Protein AF-A0A919LZU8-F1 (afdb_monomer_lite)

Sequence (260 aa):
MVEAYNFISSWQLFPERGTYESGERPKSGIYRIELGNESKVLKVNRNWVSVEDHSFNTQYAAVADNKDHPLPDSAGDSIRIEMIDSITFEVSFSKEGQLVSSVLHEITPKGYLQITQKYFNGEQVLTNVETYHKQMSVLPYSSSVSGAVIKPTEEGMIRHTALKAMEEQTNMQLVQIRQQIELLALQAKQIQKRKELSMIVYNAKISFAPVIGQTYYLYENDDETHLVSMVSPAEWGKKLPFKSFVGAVQLLADHTWKEL

Foldseek 3Di:
DDLCPLVAFKWKWDLVPKDWQDDARFPIKIWHWHADPPNFKIKIKIWTAHPVRDIDIDIFIDGQPQDWDATPDDPARTWYWHDPDNFKIKIFHHHPNHTAKMWIWGQDPVRKTKIWIWGDDDPDITIMIIIIHGDPDDDQDDPDPPDDDDDDDPVNVVVVVVSVVVVVVVVVVVVVVVVVVVVVVVVVVQVVVQVVVQVLAVQADEPDDADAFQKWWWAAAPVRGIHIGSADPVRVPPDDNGPDTDAIWGQHPVRIIDGD

Structure (mmCIF, N/CA/C/O backbone):
data_AF-A0A919LZU8-F1
#
_entry.id   AF-A0A919LZU8-F1
#
loop_
_atom_site.group_PDB
_atom_site.id
_atom_site.type_symbol
_atom_site.label_atom_id
_atom_site.label_alt_id
_atom_site.label_comp_id
_atom_site.label_asym_id
_atom_site.label_entity_id
_atom_site.label_seq_id
_atom_site.pdbx_PDB_ins_code
_atom_site.Cartn_x
_atom_site.Cartn_y
_atom_site.Cartn_z
_atom_site.occupancy
_atom_site.B_iso_or_equiv
_atom_site.auth_seq_id
_atom_site.auth_comp_id
_atom_site.auth_asym_id
_atom_site.auth_atom_id
_atom_site.pdbx_PDB_model_num
ATOM 1 N N . MET A 1 1 ? -19.000 -4.810 -2.453 1.00 42.28 1 MET A N 1
ATOM 2 C CA . MET A 1 1 ? -18.556 -5.945 -1.610 1.00 42.28 1 MET A CA 1
ATOM 3 C C . MET A 1 1 ? -17.668 -5.310 -0.548 1.00 42.28 1 MET A C 1
ATOM 5 O O . MET A 1 1 ? -16.877 -4.475 -0.938 1.00 42.28 1 MET A O 1
ATOM 9 N N . VAL A 1 2 ? -17.916 -5.499 0.751 1.00 46.25 2 VAL A N 1
ATOM 10 C CA . VAL A 1 2 ? -17.397 -4.592 1.801 1.00 46.25 2 VAL A CA 1
ATOM 11 C C . VAL A 1 2 ? -15.872 -4.712 1.927 1.00 46.25 2 VAL A C 1
ATOM 13 O O . VAL A 1 2 ? -15.369 -5.712 2.426 1.00 46.25 2 VAL A O 1
ATOM 16 N N . GLU A 1 3 ? -15.154 -3.687 1.462 1.00 57.25 3 GLU A N 1
ATOM 17 C CA . GLU A 1 3 ? -13.682 -3.600 1.405 1.00 57.25 3 GLU A CA 1
ATOM 18 C C . GLU A 1 3 ? -13.032 -3.254 2.759 1.00 57.25 3 GLU A C 1
ATOM 20 O O . GLU A 1 3 ? -11.813 -3.176 2.870 1.00 57.25 3 GLU A O 1
ATOM 25 N N . ALA A 1 4 ? -13.823 -3.110 3.828 1.00 62.72 4 ALA A N 1
ATOM 26 C CA . ALA A 1 4 ? -13.348 -2.687 5.148 1.00 62.72 4 ALA A CA 1
ATOM 27 C C . ALA A 1 4 ? -12.505 -3.740 5.902 1.00 62.72 4 ALA A C 1
ATOM 29 O O . ALA A 1 4 ? -12.057 -3.479 7.018 1.00 62.72 4 ALA A O 1
ATOM 30 N N . TYR A 1 5 ? -12.270 -4.928 5.326 1.00 68.88 5 TYR A N 1
ATOM 31 C CA . TYR A 1 5 ? -11.592 -6.045 6.000 1.00 68.88 5 TYR A CA 1
ATOM 32 C C . TYR A 1 5 ? -10.192 -5.680 6.516 1.00 68.88 5 TYR A C 1
ATOM 34 O O . TYR A 1 5 ? -9.786 -6.130 7.587 1.00 68.88 5 TYR A O 1
ATOM 42 N N . ASN A 1 6 ? -9.479 -4.808 5.800 1.00 78.81 6 ASN A N 1
ATOM 43 C CA . ASN A 1 6 ? -8.130 -4.379 6.174 1.00 78.81 6 ASN A CA 1
ATOM 44 C C . ASN A 1 6 ? -8.098 -3.586 7.493 1.00 78.81 6 ASN A C 1
ATOM 46 O O . ASN A 1 6 ? -7.091 -3.605 8.206 1.00 78.81 6 ASN A O 1
ATOM 50 N N . PHE A 1 7 ? -9.211 -2.942 7.848 1.00 83.56 7 PHE A N 1
ATOM 51 C CA . PHE A 1 7 ? -9.329 -2.089 9.026 1.00 83.56 7 PHE A CA 1
ATOM 52 C C . PHE A 1 7 ? -9.764 -2.836 10.287 1.00 83.56 7 PHE A C 1
ATOM 54 O O . PHE A 1 7 ? -9.544 -2.331 11.389 1.00 83.56 7 PHE A O 1
ATOM 61 N N . ILE A 1 8 ? -10.352 -4.030 10.147 1.00 84.75 8 ILE A N 1
ATOM 62 C CA . ILE A 1 8 ? -10.921 -4.795 11.263 1.00 84.75 8 ILE A CA 1
ATOM 63 C C . ILE A 1 8 ? -9.801 -5.246 12.203 1.00 84.75 8 ILE A C 1
ATOM 65 O O . ILE A 1 8 ? -9.034 -6.163 11.898 1.00 84.75 8 ILE A O 1
ATOM 69 N N . SER A 1 9 ? -9.684 -4.565 13.341 1.00 84.25 9 SER A N 1
ATOM 70 C CA . SER A 1 9 ? -8.699 -4.840 14.385 1.00 84.25 9 SER A CA 1
ATOM 71 C C . SER A 1 9 ? -8.912 -3.933 15.594 1.00 84.25 9 SER A C 1
ATOM 73 O O . SER A 1 9 ? -9.611 -2.921 15.528 1.00 84.25 9 SER A O 1
ATOM 75 N N . SER A 1 10 ? -8.214 -4.249 16.684 1.00 87.38 10 SER A N 1
ATOM 76 C CA . SER A 1 10 ? -7.772 -3.242 17.649 1.00 87.38 10 SER A CA 1
ATOM 77 C C . SER A 1 10 ? -6.505 -2.552 17.133 1.00 87.38 10 SER A C 1
ATOM 79 O O . SER A 1 10 ? -5.640 -3.195 16.539 1.00 87.38 10 SER A O 1
ATOM 81 N N . TRP A 1 11 ? -6.388 -1.257 17.380 1.00 90.44 11 TRP A N 1
ATOM 82 C CA . TRP A 1 11 ? -5.279 -0.396 16.997 1.00 90.44 11 TRP A CA 1
ATOM 83 C C . TRP A 1 11 ? -4.878 0.442 18.208 1.00 90.44 11 TRP A C 1
ATOM 85 O O . TRP A 1 11 ? -5.731 1.040 18.855 1.00 90.44 11 TRP A O 1
ATOM 95 N N . GLN A 1 12 ? -3.595 0.496 18.537 1.00 90.69 12 GLN A N 1
ATOM 96 C CA . GLN A 1 12 ? -3.078 1.221 19.691 1.00 90.69 12 GLN A CA 1
ATOM 97 C C . GLN A 1 12 ? -2.392 2.516 19.245 1.00 90.69 12 GLN A C 1
ATOM 99 O O . GLN A 1 12 ? -1.602 2.528 18.299 1.00 90.69 12 GLN A O 1
ATOM 104 N N . LEU A 1 13 ? -2.716 3.617 19.922 1.00 90.75 13 LEU A N 1
ATOM 105 C CA . LEU A 1 13 ? -2.225 4.956 19.602 1.00 90.75 13 LEU A CA 1
ATOM 106 C C . LEU A 1 13 ? -0.703 5.044 19.794 1.00 90.75 13 LEU A C 1
ATOM 108 O O . LEU A 1 13 ? -0.163 4.502 20.761 1.00 90.75 13 LEU A O 1
ATOM 112 N N . PHE A 1 14 ? -0.028 5.785 18.915 1.00 89.44 14 PHE A N 1
ATOM 113 C CA . PHE A 1 14 ? 1.297 6.357 19.153 1.00 89.44 14 PHE A CA 1
ATOM 114 C C . PHE A 1 14 ? 1.157 7.846 19.498 1.00 89.44 14 PHE A C 1
ATOM 116 O O . PHE A 1 14 ? 1.146 8.675 18.586 1.00 89.44 14 PHE A O 1
ATOM 123 N N . PRO A 1 15 ? 1.098 8.214 20.792 1.00 84.00 15 PRO A N 1
ATOM 124 C CA . PRO A 1 15 ? 0.947 9.607 21.217 1.00 84.00 15 PRO A CA 1
ATOM 125 C C . PRO A 1 15 ? 1.989 10.546 20.599 1.00 84.00 15 PRO A C 1
ATOM 127 O O . PRO A 1 15 ? 1.682 11.663 20.209 1.00 84.00 15 PRO A O 1
ATOM 130 N N . GLU A 1 16 ? 3.225 10.063 20.463 1.00 82.94 16 GLU A N 1
ATOM 131 C CA . GLU A 1 16 ? 4.385 10.779 19.910 1.00 82.94 16 GLU A CA 1
ATOM 132 C C . GLU A 1 16 ? 4.258 11.127 18.418 1.00 82.94 16 GLU A C 1
ATOM 134 O O . GLU A 1 16 ? 5.015 11.954 17.922 1.00 82.94 16 GLU A O 1
ATOM 139 N N . ARG A 1 17 ? 3.336 10.488 17.685 1.00 84.94 17 ARG A N 1
ATOM 140 C CA . ARG A 1 17 ? 3.205 10.594 16.222 1.00 84.94 17 ARG A CA 1
ATOM 141 C C . ARG A 1 17 ? 1.860 11.188 15.802 1.00 84.94 17 ARG A C 1
ATOM 143 O O . ARG A 1 17 ? 1.224 10.684 14.876 1.00 84.94 17 ARG A O 1
ATOM 150 N N . GLY A 1 18 ? 1.419 12.229 16.501 1.00 84.38 18 GLY A N 1
ATOM 151 C CA . GLY A 1 18 ? 0.199 12.955 16.164 1.00 84.38 18 GLY A CA 1
ATOM 152 C C . GLY A 1 18 ? 0.359 14.468 16.249 1.00 84.38 18 GLY A C 1
ATOM 153 O O . GLY A 1 18 ? 1.249 14.971 16.936 1.00 84.38 18 GLY A O 1
ATOM 154 N N . THR A 1 19 ? -0.519 15.180 15.552 1.00 88.62 19 THR A N 1
ATOM 155 C CA . THR A 1 19 ? -0.640 16.642 15.579 1.00 88.62 19 THR A CA 1
ATOM 156 C C . THR A 1 19 ? -2.044 17.001 16.034 1.00 88.62 19 THR A C 1
ATOM 158 O O . THR A 1 19 ? -3.002 16.401 15.556 1.00 88.62 19 THR A O 1
ATOM 161 N N . TYR A 1 20 ? -2.178 17.957 16.949 1.00 89.44 20 TYR A N 1
ATOM 162 C CA . TYR A 1 20 ? -3.469 18.334 17.525 1.00 89.44 20 TYR A CA 1
ATOM 163 C C . TYR A 1 20 ? -3.612 19.853 17.464 1.00 89.44 20 TYR A C 1
ATOM 165 O O . TYR A 1 20 ? -2.854 20.568 18.116 1.00 89.44 20 TYR A O 1
ATOM 173 N N . GLU A 1 21 ? -4.553 20.337 16.658 1.00 87.94 21 GLU A N 1
ATOM 174 C CA . GLU A 1 21 ? -4.949 21.751 16.614 1.00 87.94 21 GLU A CA 1
ATOM 175 C C . GLU A 1 21 ? -6.083 22.050 17.606 1.00 87.94 21 GLU A C 1
ATOM 177 O O . GLU A 1 21 ? -6.287 23.199 17.993 1.00 87.94 21 GLU A O 1
ATOM 182 N N . SER A 1 22 ? -6.809 21.014 18.043 1.00 81.25 22 SER A N 1
ATOM 183 C CA . SER A 1 22 ? -7.868 21.107 19.048 1.00 81.25 22 SER A CA 1
ATOM 184 C C . SER A 1 22 ? -7.701 20.045 20.133 1.00 81.25 22 SER A C 1
ATOM 186 O O . SER A 1 22 ? -7.618 18.850 19.835 1.00 81.25 22 SER A O 1
ATOM 188 N N . GLY A 1 23 ? -7.703 20.481 21.394 1.00 81.12 23 GLY A N 1
ATOM 189 C CA . GLY A 1 23 ? -7.509 19.617 22.558 1.00 81.12 23 GLY A CA 1
ATOM 190 C C . GLY A 1 23 ? -6.049 19.230 22.801 1.00 81.12 23 GLY A C 1
ATOM 191 O O . GLY A 1 23 ? -5.138 19.632 22.080 1.00 81.12 23 GLY A O 1
ATOM 192 N N . GLU A 1 24 ? -5.826 18.451 23.856 1.00 82.81 24 GLU A N 1
ATOM 193 C CA . GLU A 1 24 ? -4.497 17.949 24.198 1.00 82.81 24 GLU A CA 1
ATOM 194 C C . GLU A 1 24 ? -4.236 16.569 23.595 1.00 82.81 24 GLU A C 1
ATOM 196 O O . GLU A 1 24 ? -5.138 15.743 23.436 1.00 82.81 24 GLU A O 1
ATOM 201 N N . ARG A 1 25 ? -2.956 16.296 23.329 1.00 89.25 25 ARG A N 1
ATOM 202 C CA . ARG A 1 25 ? -2.468 14.978 22.921 1.00 89.25 25 ARG A CA 1
ATOM 203 C C . ARG A 1 25 ? -2.850 13.924 23.976 1.00 89.25 25 ARG A C 1
ATOM 205 O O . ARG A 1 25 ? -2.397 14.034 25.117 1.00 89.25 25 ARG A O 1
ATOM 212 N N . PRO A 1 26 ? -3.579 12.853 23.619 1.00 87.25 26 PRO A N 1
ATOM 213 C CA . PRO A 1 26 ? -3.854 11.756 24.536 1.00 87.25 26 PRO A CA 1
ATOM 214 C C . PRO A 1 26 ? -2.567 11.072 25.004 1.00 87.25 26 PRO A C 1
ATOM 216 O O . PRO A 1 26 ? -1.613 10.901 24.244 1.00 87.25 26 PRO A O 1
ATOM 219 N N . LYS A 1 27 ? -2.559 10.616 26.254 1.00 81.12 27 LYS A N 1
ATOM 220 C CA . LYS A 1 27 ? -1.473 9.815 26.832 1.00 81.12 27 LYS A CA 1
ATOM 221 C C . LYS A 1 27 ? -1.459 8.397 26.266 1.00 81.12 27 LYS A C 1
ATOM 223 O O . LYS A 1 27 ? -0.393 7.816 26.078 1.00 81.12 27 LYS A O 1
ATOM 228 N N . SER A 1 28 ? -2.631 7.833 25.993 1.00 83.50 28 SER A N 1
ATOM 229 C CA . SER A 1 28 ? -2.799 6.525 25.360 1.00 83.50 28 SER A CA 1
ATOM 230 C C . SER A 1 28 ? -4.181 6.415 24.722 1.00 83.50 28 SER A C 1
ATOM 232 O O . SER A 1 28 ? -5.085 7.192 25.028 1.00 83.50 28 SER A O 1
ATOM 234 N N . GLY A 1 29 ? -4.360 5.442 23.832 1.00 86.69 29 GLY A N 1
ATOM 235 C CA . GLY A 1 29 ? -5.665 5.163 23.254 1.00 86.69 29 GLY A CA 1
ATOM 236 C C . GLY A 1 29 ? -5.709 3.855 22.484 1.00 86.69 29 GLY A C 1
ATOM 237 O O . GLY A 1 29 ? -4.686 3.363 22.005 1.00 86.69 29 GLY A O 1
ATOM 238 N N . ILE A 1 30 ? -6.911 3.302 22.381 1.00 87.00 30 ILE A N 1
ATOM 239 C CA . ILE A 1 30 ? -7.245 2.120 21.599 1.00 87.00 30 ILE A CA 1
ATOM 240 C C . ILE A 1 30 ? -8.379 2.501 20.655 1.00 87.00 30 ILE A C 1
ATOM 242 O O . ILE A 1 30 ? -9.417 3.003 21.082 1.00 87.00 30 ILE A O 1
ATOM 246 N N . TYR A 1 31 ? -8.178 2.227 19.376 1.00 90.88 31 TYR A N 1
ATOM 247 C CA . TYR A 1 31 ? -9.161 2.365 18.318 1.00 90.88 31 TYR A CA 1
ATOM 248 C C . TYR A 1 31 ? -9.528 0.972 17.824 1.00 90.88 31 TYR A C 1
ATOM 250 O O . TYR A 1 31 ? -8.657 0.202 17.435 1.00 90.88 31 TYR A O 1
ATOM 258 N N . ARG A 1 32 ? -10.798 0.599 17.867 1.00 88.31 32 ARG A N 1
ATOM 259 C CA . ARG A 1 32 ? -11.275 -0.726 17.476 1.00 88.31 32 ARG A CA 1
ATOM 260 C C . ARG A 1 32 ? -12.317 -0.581 16.381 1.00 88.31 32 ARG A C 1
ATOM 262 O O . ARG A 1 32 ? -13.271 0.174 16.536 1.00 88.31 32 ARG A O 1
ATOM 269 N N . ILE A 1 33 ? -12.114 -1.312 15.293 1.00 88.00 33 ILE A N 1
ATOM 270 C CA . ILE A 1 33 ? -13.008 -1.345 14.135 1.00 88.00 33 ILE A CA 1
ATOM 271 C C . ILE A 1 33 ? -13.462 -2.792 13.952 1.00 88.00 33 ILE A C 1
ATOM 273 O O . ILE A 1 33 ? -12.631 -3.701 13.905 1.00 88.00 33 ILE A O 1
ATOM 277 N N . GLU A 1 34 ? -14.771 -3.005 13.873 1.00 83.75 34 GLU A N 1
ATOM 278 C CA . GLU A 1 34 ? -15.405 -4.322 13.797 1.00 83.75 34 GLU A CA 1
ATOM 279 C C . GLU A 1 34 ? -16.557 -4.315 12.784 1.00 83.75 34 GLU A C 1
ATOM 281 O O . GLU A 1 34 ? -17.180 -3.283 12.530 1.00 83.75 34 GLU A O 1
ATOM 286 N N . LEU A 1 35 ? -16.876 -5.483 12.225 1.00 77.25 35 LEU A N 1
ATOM 287 C CA . LEU A 1 35 ? -18.115 -5.672 11.471 1.00 77.25 35 LEU A CA 1
ATOM 288 C C . LEU A 1 35 ? -19.266 -5.985 12.436 1.00 77.25 35 LEU A C 1
ATOM 290 O O . LEU A 1 35 ? -19.124 -6.775 13.369 1.00 77.25 35 LEU A O 1
ATOM 294 N N . GLY A 1 36 ? -20.417 -5.360 12.208 1.00 66.69 36 GLY A N 1
ATOM 295 C CA . GLY A 1 36 ? -21.664 -5.680 12.890 1.00 66.69 36 GLY A CA 1
ATOM 296 C C . GLY A 1 36 ? -22.269 -7.010 12.428 1.00 66.69 36 GLY A C 1
ATOM 297 O O . GLY A 1 36 ? -21.787 -7.653 11.501 1.00 66.69 36 GLY A O 1
ATOM 298 N N . ASN A 1 37 ? -23.366 -7.413 13.080 1.00 54.78 37 ASN A N 1
ATOM 299 C CA . ASN A 1 37 ? -24.067 -8.672 12.787 1.00 54.78 37 ASN A CA 1
ATOM 300 C C . ASN A 1 37 ? -24.598 -8.726 11.342 1.00 54.78 37 ASN A C 1
ATOM 302 O O . ASN A 1 37 ? -24.688 -9.798 10.751 1.00 54.78 37 ASN A O 1
ATOM 306 N N . GLU A 1 38 ? -24.924 -7.567 10.766 1.00 61.38 38 GLU A N 1
ATOM 307 C CA . GLU A 1 38 ? -25.148 -7.409 9.334 1.00 61.38 38 GLU A CA 1
ATOM 308 C C . GLU A 1 38 ? -23.816 -7.054 8.668 1.00 61.38 38 GLU A C 1
ATOM 310 O O . GLU A 1 38 ? -23.194 -6.056 9.026 1.00 61.38 38 GLU A O 1
ATOM 315 N N . SER A 1 39 ? -23.397 -7.841 7.672 1.00 56.88 39 SER A N 1
ATOM 316 C CA . SER A 1 39 ? -22.086 -7.756 6.991 1.00 56.88 39 SER A CA 1
ATOM 317 C C . SER A 1 39 ? -21.701 -6.391 6.390 1.00 56.88 39 SER A C 1
ATOM 319 O O . SER A 1 39 ? -20.600 -6.250 5.866 1.00 56.88 39 SER A O 1
ATOM 321 N N . LYS A 1 40 ? -22.586 -5.389 6.444 1.00 70.62 40 LYS A N 1
ATOM 322 C CA . LYS A 1 40 ? -22.377 -4.028 5.931 1.00 70.62 40 LYS A CA 1
ATOM 323 C C . LYS A 1 40 ? -22.301 -2.948 7.010 1.00 70.62 40 LYS A C 1
ATOM 325 O O . LYS A 1 40 ? -22.002 -1.806 6.673 1.00 70.62 40 LYS A O 1
ATOM 330 N N . VAL A 1 41 ? -22.581 -3.279 8.269 1.00 80.69 41 VAL A N 1
ATOM 331 C CA . VAL A 1 41 ? -22.495 -2.325 9.380 1.00 80.69 41 VAL A CA 1
ATOM 332 C C . VAL A 1 41 ? -21.059 -2.296 9.884 1.00 80.69 41 VAL A C 1
ATOM 334 O O . VAL A 1 41 ? -20.541 -3.322 10.322 1.00 80.69 41 VAL A O 1
ATOM 337 N N . LEU A 1 42 ? -20.427 -1.129 9.852 1.00 84.81 42 LEU A N 1
ATOM 338 C CA . LEU A 1 42 ? -19.132 -0.900 10.477 1.00 84.81 42 LEU A CA 1
ATOM 339 C C . LEU A 1 42 ? -19.365 -0.348 11.883 1.00 84.81 42 LEU A C 1
ATOM 341 O O . LEU A 1 42 ? -20.104 0.621 12.056 1.00 84.81 42 LEU A O 1
ATOM 345 N N . LYS A 1 43 ? -18.749 -0.974 12.884 1.00 85.06 43 LYS A N 1
ATOM 346 C CA . LYS A 1 43 ? -18.743 -0.515 14.273 1.00 85.06 43 LYS A CA 1
ATOM 347 C C . LYS A 1 43 ? -17.361 0.015 14.603 1.00 85.06 43 LYS A C 1
ATOM 349 O O . LYS A 1 43 ? -16.365 -0.673 14.385 1.00 85.06 43 LYS A O 1
ATOM 354 N N . VAL A 1 44 ? -17.310 1.212 15.163 1.00 88.69 44 VAL A N 1
ATOM 355 C CA . VAL A 1 44 ? -16.065 1.845 15.581 1.00 88.69 44 VAL A CA 1
ATOM 356 C C . VAL A 1 44 ? -16.170 2.239 17.044 1.00 88.69 44 VAL A C 1
ATOM 358 O O . VAL A 1 44 ? -17.146 2.858 17.464 1.00 88.69 44 VAL A O 1
ATOM 361 N N . ASN A 1 45 ? -15.157 1.873 17.820 1.00 86.44 45 ASN A N 1
ATOM 362 C CA . ASN A 1 45 ? -15.026 2.209 19.229 1.00 86.44 45 ASN A CA 1
ATOM 363 C C . ASN A 1 45 ? -13.638 2.813 19.478 1.00 86.44 45 ASN A C 1
ATOM 365 O O . ASN A 1 45 ? -12.622 2.229 19.103 1.00 86.44 45 ASN A O 1
ATOM 369 N N . ARG A 1 46 ? -13.586 3.977 20.118 1.00 87.75 46 ARG A N 1
ATOM 370 C CA . ARG A 1 46 ? -12.354 4.677 20.484 1.00 87.75 46 ARG A CA 1
ATOM 371 C C . ARG A 1 46 ? -12.353 4.908 21.986 1.00 87.75 46 ARG A C 1
ATOM 373 O O . ARG A 1 46 ? -13.200 5.637 22.486 1.00 87.75 46 ARG A O 1
ATOM 380 N N . ASN A 1 47 ? -11.352 4.370 22.674 1.00 85.38 47 ASN A N 1
ATOM 381 C CA . ASN A 1 47 ? -11.065 4.666 24.076 1.00 85.38 47 ASN A CA 1
ATOM 382 C C . ASN A 1 47 ? -9.738 5.411 24.170 1.00 85.38 47 ASN A C 1
ATOM 384 O O . ASN A 1 47 ? -8.772 5.002 23.526 1.00 85.38 47 ASN A O 1
ATOM 388 N N . TRP A 1 48 ? -9.650 6.468 24.969 1.00 86.56 48 TRP A N 1
ATOM 389 C CA . TRP A 1 48 ? -8.384 7.170 25.190 1.00 86.56 48 TRP A CA 1
ATOM 390 C C . TRP A 1 48 ? -8.283 7.744 26.597 1.00 86.56 48 TRP A C 1
ATOM 392 O O . TRP A 1 48 ? -9.288 7.957 27.270 1.00 86.56 48 TRP A O 1
ATOM 402 N N . VAL A 1 49 ? -7.046 7.973 27.032 1.00 77.62 49 VAL A N 1
ATOM 403 C CA . VAL A 1 49 ? -6.719 8.572 28.326 1.00 77.62 49 VAL A CA 1
ATOM 404 C C . VAL A 1 49 ? -6.022 9.906 28.075 1.00 77.62 49 VAL A C 1
ATOM 406 O O . VAL A 1 49 ? -5.081 9.964 27.276 1.00 77.62 49 VAL A O 1
ATOM 409 N N . SER A 1 50 ? -6.487 10.982 28.708 1.00 79.25 50 SER A N 1
ATOM 410 C CA . SER A 1 50 ? -5.839 12.298 28.622 1.00 79.25 50 SER A CA 1
ATOM 411 C C . SER A 1 50 ? -4.528 12.344 29.415 1.00 79.25 50 SER A C 1
ATOM 413 O O . SER A 1 50 ? -4.169 11.401 30.121 1.00 79.25 50 SER A O 1
ATOM 415 N N . VAL A 1 51 ? -3.789 13.450 29.306 1.00 79.06 51 VAL A N 1
ATOM 416 C CA . VAL A 1 51 ? -2.573 13.675 30.108 1.00 79.06 51 VAL A CA 1
ATOM 417 C C . VAL A 1 51 ? -2.890 13.732 31.609 1.00 79.06 51 VAL A C 1
ATOM 419 O O . VAL A 1 51 ? -2.079 13.301 32.422 1.00 79.06 51 VAL A O 1
ATOM 422 N N . GLU A 1 52 ? -4.099 14.174 31.959 1.00 78.94 52 GLU A N 1
ATOM 423 C CA . GLU A 1 52 ? -4.634 14.245 33.326 1.00 78.94 52 GLU A CA 1
ATOM 424 C C . GLU A 1 52 ? -5.207 12.910 33.847 1.00 78.94 52 GLU A C 1
ATOM 426 O O . GLU A 1 52 ? -5.890 12.887 34.866 1.00 78.94 52 GLU A O 1
ATOM 431 N N . ASP A 1 53 ? -4.975 11.798 33.142 1.00 75.12 53 ASP A N 1
ATOM 432 C CA . ASP A 1 53 ? -5.456 10.455 33.500 1.00 75.12 53 ASP A CA 1
ATOM 433 C C . ASP A 1 53 ? -6.995 10.281 33.510 1.00 75.12 53 ASP A C 1
ATOM 435 O O . ASP A 1 53 ? -7.526 9.296 34.032 1.00 75.12 53 ASP A O 1
ATOM 439 N N . HIS A 1 54 ? -7.729 11.170 32.832 1.00 72.81 54 HIS A N 1
ATOM 440 C CA . HIS A 1 54 ? -9.160 10.995 32.568 1.00 72.81 54 HIS A CA 1
ATOM 441 C C . HIS A 1 54 ? -9.389 10.055 31.379 1.00 72.81 54 HIS A C 1
ATOM 443 O O . HIS A 1 54 ? -8.758 10.196 30.331 1.00 72.81 54 HIS A O 1
ATOM 449 N N . SER A 1 55 ? -10.307 9.097 31.533 1.00 73.19 55 SER A N 1
ATOM 450 C CA . SER A 1 55 ? -10.656 8.126 30.488 1.00 73.19 55 SER A CA 1
ATOM 451 C C . SER A 1 55 ? -11.907 8.548 29.724 1.00 73.19 55 SER A C 1
ATOM 453 O O . SER A 1 55 ? -12.927 8.877 30.327 1.00 73.19 55 SER A O 1
ATOM 455 N N . PHE A 1 56 ? -11.842 8.465 28.401 1.00 80.94 56 PHE A N 1
ATOM 456 C CA . PHE A 1 56 ? -12.916 8.818 27.480 1.00 80.94 56 PHE A CA 1
ATOM 457 C C . PHE A 1 56 ? -13.211 7.655 26.533 1.00 80.94 56 PHE A C 1
ATOM 459 O O . PHE A 1 56 ? -12.320 6.871 26.197 1.00 80.94 56 PHE A O 1
ATOM 466 N N . ASN A 1 57 ? -14.463 7.562 26.086 1.00 82.69 57 ASN A N 1
ATOM 467 C CA . ASN A 1 57 ? -14.929 6.563 25.131 1.00 82.69 57 ASN A CA 1
ATOM 468 C C . ASN A 1 57 ? -15.903 7.213 24.140 1.00 82.69 57 ASN A C 1
ATOM 470 O O . ASN A 1 57 ? -16.800 7.956 24.537 1.00 82.69 57 ASN A O 1
ATOM 474 N N . THR A 1 58 ? -15.741 6.894 22.863 1.00 83.50 58 THR A N 1
ATOM 475 C CA . THR A 1 58 ? -16.691 7.200 21.797 1.00 83.50 58 THR A CA 1
ATOM 476 C C . THR A 1 58 ? -16.952 5.942 20.985 1.00 83.50 58 THR A C 1
ATOM 478 O O . THR A 1 58 ? -16.018 5.252 20.578 1.00 83.50 58 THR A O 1
ATOM 481 N N . GLN A 1 59 ? -18.222 5.681 20.685 1.00 84.88 59 GLN A N 1
ATOM 482 C CA . GLN A 1 59 ? -18.626 4.594 19.804 1.00 84.88 59 GLN A CA 1
ATOM 483 C C . GLN A 1 59 ? -19.663 5.071 18.792 1.00 84.88 59 GLN A C 1
ATOM 485 O O . GLN A 1 59 ? -20.525 5.882 19.119 1.00 84.88 59 GLN A O 1
ATOM 490 N N . TYR A 1 60 ? -19.593 4.541 17.578 1.00 86.12 60 TYR A N 1
ATOM 491 C CA . TYR A 1 60 ? -20.600 4.751 16.546 1.00 86.12 60 TYR A CA 1
ATOM 492 C C . TYR A 1 60 ? -20.679 3.531 15.628 1.00 86.12 60 TYR A C 1
ATOM 494 O O . TYR A 1 60 ? -19.735 2.743 15.517 1.00 86.12 60 TYR A O 1
ATOM 502 N N . ALA A 1 61 ? -21.832 3.354 14.987 1.00 85.25 61 ALA A N 1
ATOM 503 C CA . ALA A 1 61 ? -22.067 2.264 14.056 1.00 85.25 61 ALA A CA 1
ATOM 504 C C . ALA A 1 61 ? -22.993 2.718 12.928 1.00 85.25 61 ALA A C 1
ATOM 506 O O . ALA A 1 61 ? -24.032 3.315 13.199 1.00 85.25 61 ALA A O 1
ATOM 507 N N . ALA A 1 62 ? -22.632 2.417 11.684 1.00 86.94 62 ALA A N 1
ATOM 508 C CA . ALA A 1 62 ? -23.454 2.734 10.518 1.00 86.94 62 ALA A CA 1
ATOM 509 C C . ALA A 1 62 ? -23.159 1.787 9.353 1.00 86.94 62 ALA A C 1
ATOM 511 O O . ALA A 1 62 ? -22.146 1.082 9.343 1.00 86.94 62 ALA A O 1
ATOM 512 N N . VAL A 1 63 ? -24.059 1.755 8.372 1.00 87.31 63 VAL A N 1
ATOM 513 C CA . VAL A 1 63 ? -23.854 0.990 7.140 1.00 87.31 63 VAL A CA 1
ATOM 514 C C . VAL A 1 63 ? -22.859 1.738 6.249 1.00 87.31 63 VAL A C 1
ATOM 516 O O . VAL A 1 63 ? -23.012 2.932 6.011 1.00 87.31 63 VAL A O 1
ATOM 519 N N . ALA A 1 64 ? -21.846 1.038 5.738 1.00 86.62 64 ALA A N 1
ATOM 520 C CA . ALA A 1 64 ? -20.878 1.593 4.788 1.00 86.62 64 ALA A CA 1
ATOM 521 C C . ALA A 1 64 ? -21.438 1.578 3.352 1.00 86.62 64 ALA A C 1
ATOM 523 O O . ALA A 1 64 ? -21.004 0.792 2.506 1.00 86.62 64 ALA A O 1
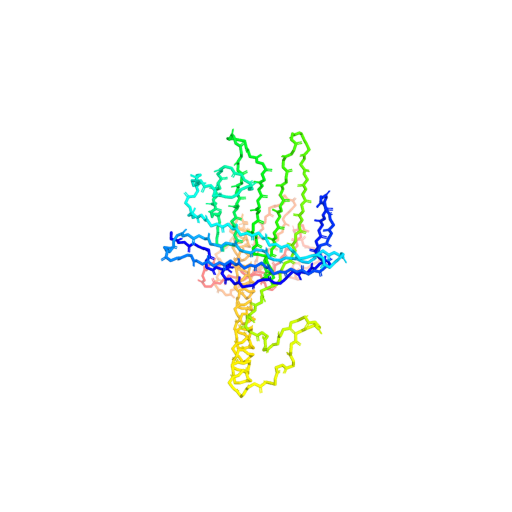ATOM 524 N N . ASP A 1 65 ? -22.467 2.388 3.099 1.00 87.62 65 ASP A N 1
ATOM 525 C CA . ASP A 1 65 ? -23.173 2.480 1.812 1.00 87.62 65 ASP A CA 1
ATOM 526 C C . ASP A 1 65 ? -23.178 3.888 1.196 1.00 87.62 65 ASP A C 1
ATOM 528 O O . ASP A 1 65 ? -23.903 4.120 0.225 1.00 87.62 65 ASP A O 1
ATOM 532 N N . ASN A 1 66 ? -22.363 4.803 1.733 1.00 88.50 66 ASN A N 1
ATOM 533 C CA . ASN A 1 66 ? -22.310 6.210 1.338 1.00 88.50 66 ASN A CA 1
ATOM 534 C C . ASN A 1 66 ? -23.676 6.926 1.418 1.00 88.50 66 ASN A C 1
ATOM 536 O O . ASN A 1 66 ? -23.984 7.811 0.619 1.00 88.50 66 ASN A O 1
ATOM 540 N N . LYS A 1 67 ? -24.526 6.533 2.373 1.00 89.19 67 LYS A N 1
ATOM 541 C CA . LYS A 1 67 ? -25.780 7.227 2.690 1.00 89.19 67 LYS A CA 1
ATOM 542 C C . LYS A 1 67 ? -25.771 7.726 4.125 1.00 89.19 67 LYS A C 1
ATOM 544 O O . LYS A 1 67 ? -25.074 7.182 4.977 1.00 89.19 67 LYS A O 1
ATOM 549 N N . ASP A 1 68 ? -26.554 8.769 4.373 1.00 88.00 68 ASP A N 1
ATOM 550 C CA . ASP A 1 68 ? -26.753 9.300 5.716 1.00 88.00 68 ASP A CA 1
ATOM 551 C C . ASP A 1 68 ? -27.669 8.363 6.516 1.00 88.00 68 ASP A C 1
ATOM 553 O O . ASP A 1 68 ? -28.797 8.072 6.108 1.00 88.00 68 ASP A O 1
ATOM 557 N N . HIS A 1 69 ? -27.187 7.910 7.671 1.00 88.56 69 HIS A N 1
ATOM 558 C CA . HIS A 1 69 ? -27.940 7.122 8.648 1.00 88.56 69 HIS A CA 1
ATOM 559 C C . HIS A 1 69 ? -28.123 7.927 9.936 1.00 88.56 69 HIS A C 1
ATOM 561 O O . HIS A 1 69 ? -27.216 8.672 10.304 1.00 88.56 69 HIS A O 1
ATOM 567 N N . PRO A 1 70 ? -29.257 7.794 10.645 1.00 85.25 70 PRO A N 1
ATOM 568 C CA . PRO A 1 70 ? -29.480 8.511 11.897 1.00 85.25 70 PRO A CA 1
ATOM 569 C C . PRO A 1 70 ? -28.501 8.043 12.980 1.00 85.25 70 PRO A C 1
ATOM 571 O O . PRO A 1 70 ? -28.308 6.838 13.171 1.00 85.25 70 PRO A O 1
ATOM 574 N N . LEU A 1 71 ? -27.903 8.987 13.708 1.00 79.19 71 LEU A N 1
ATOM 575 C CA . LEU A 1 71 ? -27.016 8.687 14.830 1.00 79.19 71 LEU A CA 1
ATOM 576 C C . LEU A 1 71 ? -27.813 8.740 16.154 1.00 79.19 71 LEU A C 1
ATOM 578 O O . LEU A 1 71 ? -28.442 9.758 16.432 1.00 79.19 71 LEU A O 1
ATOM 582 N N . PRO A 1 72 ? -27.811 7.681 16.987 1.00 61.94 72 PRO A N 1
ATOM 583 C CA . PRO A 1 72 ? -28.605 7.660 18.220 1.00 61.94 72 PRO A CA 1
ATOM 584 C C . PRO A 1 72 ? -28.133 8.627 19.319 1.00 61.94 72 PRO A C 1
ATOM 586 O O . PRO A 1 72 ? -28.949 9.006 20.154 1.00 61.94 72 PRO A O 1
ATOM 589 N N . ASP A 1 73 ? -26.851 9.023 19.330 1.00 57.81 73 ASP A N 1
ATOM 590 C CA . ASP A 1 73 ? -26.226 9.752 20.445 1.00 57.81 73 ASP A CA 1
ATOM 591 C C . ASP A 1 73 ? -25.329 10.925 19.992 1.00 57.81 73 ASP A C 1
ATOM 593 O O . ASP A 1 73 ? -24.362 10.727 19.263 1.00 57.81 73 ASP A O 1
ATOM 597 N N . SER A 1 74 ? -25.668 12.125 20.489 1.00 55.53 74 SER A N 1
ATOM 598 C CA . SER A 1 74 ? -24.956 13.417 20.697 1.00 55.53 74 SER A CA 1
ATOM 599 C C . SER A 1 74 ? -23.792 13.931 19.816 1.00 55.53 74 SER A C 1
ATOM 601 O O . SER A 1 74 ? -23.479 15.118 19.930 1.00 55.53 74 SER A O 1
ATOM 603 N N . ALA A 1 75 ? -23.167 13.154 18.929 1.00 56.50 75 ALA A N 1
ATOM 604 C CA . ALA A 1 75 ? -22.082 13.627 18.053 1.00 56.50 75 ALA A CA 1
ATOM 605 C C . ALA A 1 75 ? -22.577 14.266 16.734 1.00 56.50 75 ALA A C 1
ATOM 607 O O . ALA A 1 75 ? -21.803 14.915 16.032 1.00 56.50 75 ALA A O 1
ATOM 608 N N . GLY A 1 76 ? -23.861 14.105 16.409 1.00 64.00 76 GLY A N 1
ATOM 609 C CA . GLY A 1 76 ? -24.526 14.616 15.209 1.00 64.00 76 GLY A CA 1
ATOM 610 C C . GLY A 1 76 ? -25.919 13.999 15.062 1.00 64.00 76 GLY A C 1
ATOM 611 O O . GLY A 1 76 ? -26.283 13.123 15.844 1.00 64.00 76 GLY A O 1
ATOM 612 N N . ASP A 1 77 ? -26.678 14.440 14.061 1.00 79.25 77 ASP A N 1
ATOM 613 C CA . ASP A 1 77 ? -27.993 13.872 13.725 1.00 79.25 77 ASP A CA 1
ATOM 614 C C . ASP A 1 77 ? -27.862 12.719 12.723 1.00 79.25 77 ASP A C 1
ATOM 616 O O . ASP A 1 77 ? -28.656 11.774 12.737 1.00 79.25 77 ASP A O 1
ATOM 620 N N . SER A 1 78 ? -26.840 12.772 11.862 1.00 87.62 78 SER A N 1
ATOM 621 C CA . SER A 1 78 ? -26.559 11.723 10.889 1.00 87.62 78 SER A CA 1
ATOM 622 C C . SER A 1 78 ? -25.073 11.403 10.752 1.00 87.62 78 SER A C 1
ATOM 624 O O . SER A 1 78 ? -24.192 12.232 10.990 1.00 87.62 78 SER A O 1
ATOM 626 N N . ILE A 1 79 ? -24.814 10.164 10.348 1.00 90.69 79 ILE A N 1
ATOM 627 C CA . ILE A 1 79 ? -23.500 9.611 10.042 1.00 90.69 79 ILE A CA 1
ATOM 628 C C . ILE A 1 79 ? -23.513 9.007 8.645 1.00 90.69 79 ILE A C 1
ATOM 630 O O . ILE A 1 79 ? -24.443 8.292 8.272 1.00 90.69 79 ILE A O 1
ATOM 634 N N . ARG A 1 80 ? -22.445 9.251 7.894 1.00 92.00 80 ARG A N 1
ATOM 635 C CA . ARG A 1 80 ? -22.203 8.632 6.594 1.00 92.00 80 ARG A CA 1
ATOM 636 C C . ARG A 1 80 ? -20.828 7.998 6.581 1.00 92.00 80 ARG A C 1
ATOM 638 O O . ARG A 1 80 ? -19.856 8.637 6.973 1.00 92.00 80 ARG A O 1
ATOM 645 N N . ILE A 1 81 ? -20.759 6.751 6.126 1.00 91.44 81 ILE A N 1
ATOM 646 C CA . ILE A 1 81 ? -19.499 6.033 5.932 1.00 91.44 81 ILE A CA 1
ATOM 647 C C . ILE A 1 81 ? -19.321 5.780 4.438 1.00 91.44 81 ILE A C 1
ATOM 649 O O . ILE A 1 81 ? -20.135 5.091 3.812 1.00 91.44 81 ILE A O 1
ATOM 653 N N . GLU A 1 82 ? -18.249 6.331 3.883 1.00 91.19 82 GLU A N 1
ATOM 654 C CA . GLU A 1 82 ? -17.859 6.180 2.487 1.00 91.19 82 GLU A CA 1
ATOM 655 C C . GLU A 1 82 ? -16.562 5.373 2.398 1.00 91.19 82 GLU A C 1
ATOM 657 O O . GLU A 1 82 ? -15.525 5.763 2.932 1.00 91.19 82 GLU A O 1
ATOM 662 N N . MET A 1 83 ? -16.622 4.226 1.720 1.00 89.12 83 MET A N 1
ATOM 663 C CA . MET A 1 83 ? -15.431 3.457 1.362 1.00 89.12 83 MET A CA 1
ATOM 664 C C . MET A 1 83 ? -14.855 4.053 0.077 1.00 89.12 83 MET A C 1
ATOM 666 O O . MET A 1 83 ? -15.477 3.920 -0.977 1.00 89.12 83 MET A O 1
ATOM 670 N N . ILE A 1 84 ? -13.698 4.710 0.172 1.00 88.31 84 ILE A N 1
ATOM 671 C CA . ILE A 1 84 ? -13.016 5.314 -0.982 1.00 88.31 84 ILE A CA 1
ATOM 672 C C . ILE A 1 84 ? -12.262 4.221 -1.747 1.00 88.31 84 ILE A C 1
ATOM 674 O O . ILE A 1 84 ? -12.379 4.120 -2.967 1.00 88.31 84 ILE A O 1
ATOM 678 N N . ASP A 1 85 ? -11.527 3.380 -1.015 1.00 86.62 85 ASP A N 1
ATOM 679 C CA . ASP A 1 85 ? -10.840 2.195 -1.526 1.00 86.62 85 ASP A CA 1
ATOM 680 C C . ASP A 1 85 ? -10.568 1.177 -0.391 1.00 86.62 85 ASP A C 1
ATOM 682 O O . ASP A 1 85 ? -11.029 1.318 0.744 1.00 86.62 85 ASP A O 1
ATOM 686 N N . SER A 1 86 ? -9.791 0.129 -0.683 1.00 83.81 86 SER A N 1
ATOM 687 C CA . SER A 1 86 ? -9.462 -0.931 0.284 1.00 83.81 86 SER A CA 1
ATOM 688 C C . SER A 1 86 ? -8.567 -0.510 1.463 1.00 83.81 86 SER A C 1
ATOM 690 O O . SER A 1 86 ? -8.436 -1.272 2.425 1.00 83.81 86 SER A O 1
ATOM 692 N N . ILE A 1 87 ? -7.919 0.653 1.394 1.00 88.12 87 ILE A N 1
ATOM 693 C CA . ILE A 1 87 ? -7.008 1.193 2.415 1.00 88.12 87 ILE A CA 1
ATOM 694 C C . ILE A 1 87 ? -7.439 2.566 2.934 1.00 88.12 87 ILE A C 1
ATOM 696 O O . ILE A 1 87 ? -6.801 3.065 3.859 1.00 88.12 87 ILE A O 1
ATOM 700 N N . THR A 1 88 ? -8.536 3.128 2.421 1.00 91.94 88 THR A N 1
ATOM 701 C CA . THR A 1 88 ? -9.049 4.444 2.806 1.00 91.94 88 THR A CA 1
ATOM 702 C C . THR A 1 88 ? -10.572 4.438 2.936 1.00 91.94 88 THR A C 1
ATOM 704 O O . THR A 1 88 ? -11.291 4.072 2.003 1.00 91.94 88 THR A O 1
ATOM 707 N N . PHE A 1 89 ? -11.088 4.904 4.072 1.00 93.38 89 PHE A N 1
ATOM 708 C CA . PHE A 1 89 ? -12.509 5.225 4.220 1.00 93.38 89 PHE A CA 1
ATOM 709 C C . PHE A 1 89 ? -12.701 6.511 5.018 1.00 93.38 89 PHE A C 1
ATOM 711 O O . PHE A 1 89 ? -11.840 6.903 5.804 1.00 93.38 89 PHE A O 1
ATOM 718 N N . GLU A 1 90 ? -13.836 7.166 4.813 1.00 94.06 90 GLU A N 1
ATOM 719 C CA . GLU A 1 90 ? -14.190 8.403 5.500 1.00 94.06 90 GLU A CA 1
ATOM 720 C C . GLU A 1 90 ? -15.505 8.244 6.266 1.00 94.06 90 GLU A C 1
ATOM 722 O O . GLU A 1 90 ? -16.465 7.628 5.794 1.00 94.06 90 GLU A O 1
ATOM 727 N N . VAL A 1 91 ? -15.544 8.824 7.464 1.00 92.75 91 VAL A N 1
ATOM 728 C CA . VAL A 1 91 ? -16.737 8.946 8.298 1.00 92.75 91 VAL A CA 1
ATOM 729 C C . VAL A 1 91 ? -17.088 10.420 8.429 1.00 92.75 91 VAL A C 1
ATOM 731 O O . VAL A 1 91 ? -16.323 11.202 8.989 1.00 92.75 91 VAL A O 1
ATOM 734 N N . SER A 1 92 ? -18.258 10.799 7.931 1.00 92.81 92 SER A N 1
ATOM 735 C CA . SER A 1 92 ? -18.795 12.156 8.027 1.00 92.81 92 SER A CA 1
ATOM 736 C C . SER A 1 92 ? -19.907 12.216 9.067 1.00 92.81 92 SER A C 1
ATOM 738 O O . SER A 1 92 ? -20.801 11.368 9.067 1.00 92.81 92 SER A O 1
ATOM 740 N N . PHE A 1 93 ? -19.867 13.236 9.920 1.00 90.94 93 PHE A N 1
ATOM 741 C CA . PHE A 1 93 ? -20.903 13.540 10.903 1.00 90.94 93 PHE A CA 1
ATOM 742 C C . PHE A 1 93 ? -21.567 14.862 10.541 1.00 90.94 93 PHE A C 1
ATOM 744 O O . PHE A 1 93 ? -20.882 15.878 10.373 1.00 90.94 93 PHE A O 1
ATOM 751 N N . SER A 1 94 ? -22.894 14.857 10.470 1.00 89.25 94 SER A N 1
ATOM 752 C CA . SER A 1 94 ? -23.688 16.042 10.155 1.00 89.25 94 SER A CA 1
ATOM 753 C C . SER A 1 94 ? -24.692 16.338 11.262 1.00 89.25 94 SER A C 1
ATOM 755 O O . SER A 1 94 ? -25.253 15.425 11.868 1.00 89.25 94 SER A O 1
ATOM 757 N N . LYS A 1 95 ? -24.939 17.622 11.517 1.00 87.06 95 LYS A N 1
ATOM 758 C CA . LYS A 1 95 ? -25.952 18.124 12.452 1.00 87.06 95 LYS A CA 1
ATOM 759 C C . LYS A 1 95 ? -26.792 19.179 11.743 1.00 87.06 95 LYS A C 1
ATOM 761 O O . LYS A 1 95 ? -26.237 20.048 11.077 1.00 87.06 95 LYS A O 1
ATOM 766 N N . GLU A 1 96 ? -28.112 19.067 11.825 1.00 83.88 96 GLU A N 1
ATOM 767 C CA . GLU A 1 96 ? -29.075 19.931 11.128 1.00 83.88 96 GLU A CA 1
ATOM 768 C C . GLU A 1 96 ? -28.798 20.041 9.611 1.00 83.88 96 GLU A C 1
ATOM 770 O O . GLU A 1 96 ? -29.032 21.068 8.977 1.00 83.88 96 GLU A O 1
ATOM 775 N N . GLY A 1 97 ? -28.264 18.969 9.011 1.00 79.06 97 GLY A N 1
ATOM 776 C CA . GLY A 1 97 ? -27.889 18.918 7.592 1.00 79.06 97 GLY A CA 1
ATOM 777 C C . GLY A 1 97 ? -26.559 19.598 7.234 1.00 79.06 97 GLY A C 1
ATOM 778 O O . GLY A 1 97 ? -26.192 19.603 6.060 1.00 79.06 97 GLY A O 1
ATOM 779 N N . GLN A 1 98 ? -25.817 20.138 8.205 1.00 85.06 98 GLN A N 1
ATOM 780 C CA . GLN A 1 98 ? -24.475 20.695 8.007 1.00 85.06 98 GLN A CA 1
ATOM 781 C C . GLN A 1 98 ? -23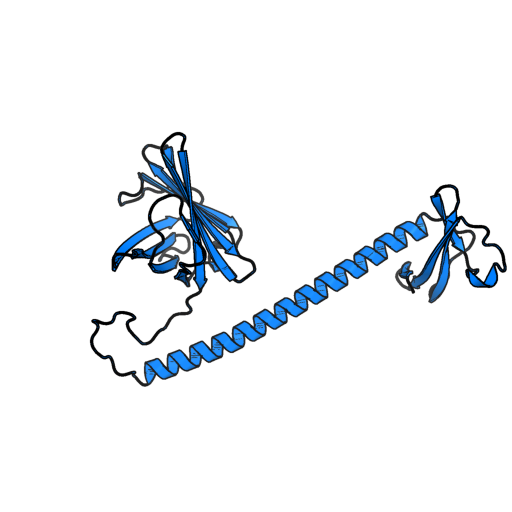.394 19.727 8.493 1.00 85.06 98 GLN A C 1
ATOM 783 O O . GLN A 1 98 ? -23.523 19.127 9.559 1.00 85.06 98 GLN A O 1
ATOM 788 N N . LEU A 1 99 ? -22.308 19.595 7.727 1.00 86.00 99 LEU A N 1
ATOM 789 C CA . LEU A 1 99 ? -21.153 18.778 8.099 1.00 86.00 99 LEU A CA 1
ATOM 790 C C . LEU A 1 99 ? -20.429 19.415 9.294 1.00 86.00 99 LEU A C 1
ATOM 792 O O . LEU A 1 99 ? -19.888 20.512 9.175 1.00 86.00 99 LEU A O 1
ATOM 796 N N . VAL A 1 100 ? -20.401 18.720 10.431 1.00 89.88 100 VAL A N 1
ATOM 797 C CA . VAL A 1 100 ? -19.764 19.204 11.671 1.00 89.88 100 VAL A CA 1
ATOM 798 C C . VAL A 1 100 ? -18.382 18.600 11.889 1.00 89.88 100 VAL A C 1
ATOM 800 O O . VAL A 1 100 ? -17.492 19.247 12.444 1.00 89.88 100 VAL A O 1
ATOM 803 N N . SER A 1 101 ? -18.169 17.369 11.426 1.00 89.56 101 SER A N 1
ATOM 804 C CA . SER A 1 101 ? -16.873 16.708 11.513 1.00 89.56 101 SER A CA 1
ATOM 805 C C . SER A 1 101 ? -16.702 15.671 10.411 1.00 89.56 101 SER A C 1
ATOM 807 O O . SER A 1 101 ? -17.668 15.069 9.944 1.00 89.56 101 SER A O 1
ATOM 809 N N . SER A 1 102 ? -15.452 15.456 10.015 1.00 92.75 102 SER A N 1
ATOM 810 C CA . SER A 1 102 ? -15.050 14.354 9.141 1.00 92.75 102 SER A CA 1
ATOM 811 C C . SER A 1 102 ? -13.861 13.628 9.757 1.00 92.75 102 SER A C 1
ATOM 813 O O . SER A 1 102 ? -12.984 14.249 10.363 1.00 92.75 102 SER A O 1
ATOM 815 N N . VAL A 1 103 ? -13.845 12.308 9.628 1.00 94.31 103 VAL A N 1
ATOM 816 C CA . VAL A 1 103 ? -12.774 11.443 10.108 1.00 94.31 103 VAL A CA 1
ATOM 817 C C . VAL A 1 103 ? -12.330 10.569 8.947 1.00 94.31 103 VAL A C 1
ATOM 819 O O . VAL A 1 103 ? -13.078 9.699 8.510 1.00 94.31 103 VAL A O 1
ATOM 822 N N . LEU A 1 104 ? -11.120 10.810 8.455 1.00 96.00 104 LEU A N 1
ATOM 823 C CA . LEU A 1 104 ? -10.495 10.016 7.405 1.00 96.00 104 LEU A CA 1
ATOM 824 C C . LEU A 1 104 ? -9.616 8.936 8.038 1.00 96.00 104 LEU A C 1
ATOM 826 O O . LEU A 1 104 ? -8.742 9.242 8.855 1.00 96.00 104 LEU A O 1
ATOM 830 N N . HIS A 1 105 ? -9.828 7.691 7.633 1.00 95.56 105 HIS A N 1
ATOM 831 C CA . HIS A 1 105 ? -9.057 6.527 8.048 1.00 95.56 105 HIS A CA 1
ATOM 832 C C . HIS A 1 105 ? -8.236 6.022 6.873 1.00 95.56 105 HIS A C 1
ATOM 834 O O . HIS A 1 105 ? -8.798 5.605 5.865 1.00 95.56 105 HIS A O 1
ATOM 840 N N . GLU A 1 106 ? -6.917 5.999 7.029 1.00 95.38 106 GLU A N 1
ATOM 841 C CA . GLU A 1 106 ? -5.985 5.544 5.997 1.00 95.38 106 GLU A CA 1
ATOM 842 C C . GLU A 1 106 ? -5.027 4.492 6.570 1.00 95.38 106 GLU A C 1
ATOM 844 O O . GLU A 1 106 ? -4.385 4.705 7.603 1.00 95.38 106 GLU A O 1
ATOM 849 N N . ILE A 1 107 ? -4.888 3.352 5.895 1.00 91.19 107 ILE A N 1
ATOM 850 C CA . ILE A 1 107 ? -3.814 2.394 6.166 1.00 91.19 107 ILE A CA 1
ATOM 851 C C . ILE A 1 107 ? -2.607 2.794 5.324 1.00 91.19 107 ILE A C 1
ATOM 853 O O . ILE A 1 107 ? -2.557 2.592 4.113 1.00 91.19 107 ILE A O 1
ATOM 857 N N . THR A 1 108 ? -1.595 3.331 5.996 1.00 89.94 108 THR A N 1
ATOM 858 C CA . THR A 1 108 ? -0.334 3.722 5.361 1.00 89.94 108 THR A CA 1
ATOM 859 C C . THR A 1 108 ? 0.379 2.510 4.737 1.00 89.94 108 THR A C 1
ATOM 861 O O . THR A 1 108 ? 0.240 1.388 5.236 1.00 89.94 108 THR A O 1
ATOM 864 N N . PRO A 1 109 ? 1.279 2.702 3.752 1.00 81.31 109 PRO A N 1
ATOM 865 C CA . PRO A 1 109 ? 2.080 1.611 3.176 1.00 81.31 109 PRO A CA 1
ATOM 866 C C . PRO A 1 109 ? 2.944 0.844 4.191 1.00 81.31 109 PRO A C 1
ATOM 868 O O . PRO A 1 109 ? 3.406 -0.260 3.916 1.00 81.31 109 PRO A O 1
ATOM 871 N N . LYS A 1 110 ? 3.188 1.436 5.370 1.00 82.38 110 LYS A N 1
ATOM 872 C CA . LYS A 1 110 ? 3.917 0.817 6.488 1.00 82.38 110 LYS A CA 1
ATOM 873 C C . LYS A 1 110 ? 3.018 -0.027 7.406 1.00 82.38 110 LYS A C 1
ATOM 875 O O . LYS A 1 110 ? 3.526 -0.594 8.368 1.00 82.38 110 LYS A O 1
ATOM 880 N N . GLY A 1 111 ? 1.711 -0.096 7.145 1.00 84.56 111 GLY A N 1
ATOM 881 C CA . GLY A 1 111 ? 0.739 -0.868 7.927 1.00 84.56 111 GLY A CA 1
ATOM 882 C C . GLY A 1 111 ? 0.201 -0.163 9.178 1.00 84.56 111 GLY A C 1
ATOM 883 O O . GLY A 1 111 ? -0.474 -0.797 9.987 1.00 84.56 111 GLY A O 1
ATOM 884 N N . TYR A 1 112 ? 0.490 1.129 9.363 1.00 91.06 112 TYR A N 1
ATOM 885 C CA . TYR A 1 112 ? -0.127 1.940 10.418 1.00 91.06 112 TYR A CA 1
ATOM 886 C C . TYR A 1 112 ? -1.484 2.468 9.971 1.00 91.06 112 TYR A C 1
ATOM 888 O O . TYR A 1 112 ? -1.631 2.836 8.806 1.00 91.06 112 TYR A O 1
ATOM 896 N N . LEU A 1 113 ? -2.418 2.569 10.913 1.00 93.62 113 LEU A N 1
ATOM 897 C CA . LEU A 1 113 ? -3.671 3.288 10.722 1.00 93.62 113 LEU A CA 1
ATOM 898 C C . LEU A 1 113 ? -3.443 4.756 11.085 1.00 93.62 113 LEU A C 1
ATOM 900 O O . LEU A 1 113 ? -3.140 5.069 12.236 1.00 93.62 113 LEU A O 1
ATOM 904 N N . GLN A 1 114 ? -3.581 5.643 10.111 1.00 96.06 114 GLN A N 1
ATOM 905 C CA . GLN A 1 114 ? -3.587 7.082 10.315 1.00 96.06 114 GLN A CA 1
ATOM 906 C C . GLN A 1 114 ? -5.036 7.567 10.333 1.00 96.06 114 GLN A C 1
ATOM 908 O O . GLN A 1 114 ? -5.827 7.225 9.455 1.00 96.06 114 GLN A O 1
ATOM 913 N N . ILE A 1 115 ? -5.387 8.336 11.358 1.00 95.31 115 ILE A N 1
ATOM 914 C CA . ILE A 1 115 ? -6.714 8.918 11.525 1.00 95.31 115 ILE A CA 1
ATOM 915 C C . ILE A 1 115 ? -6.567 10.431 11.460 1.00 95.31 115 ILE A C 1
ATOM 917 O O . ILE A 1 115 ? -5.854 11.021 12.269 1.00 95.31 115 ILE A O 1
ATOM 921 N N . THR A 1 116 ? -7.239 11.064 10.505 1.00 95.81 116 THR A N 1
ATOM 922 C CA . THR A 1 116 ? -7.295 12.522 10.378 1.00 95.81 116 THR A CA 1
ATOM 923 C C . THR A 1 116 ? -8.702 12.99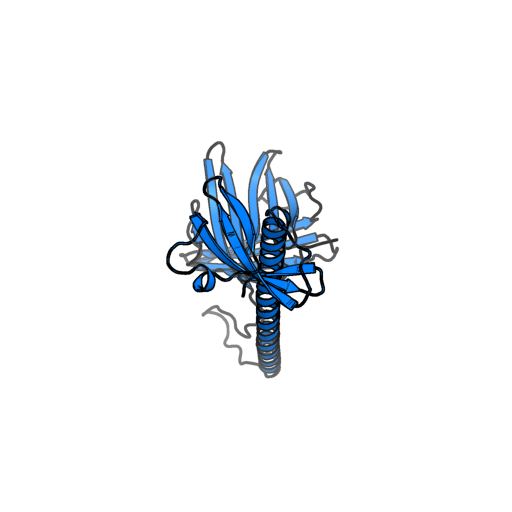9 10.703 1.00 95.81 116 THR A C 1
ATOM 925 O O . THR A 1 116 ? -9.635 12.761 9.945 1.00 95.81 116 THR A O 1
ATOM 928 N N . GLN A 1 117 ? -8.853 13.665 11.843 1.00 93.00 117 GLN A N 1
ATOM 929 C CA . GLN A 1 117 ? -10.107 14.252 12.303 1.00 93.00 117 GLN A CA 1
ATOM 930 C C . GLN A 1 117 ? -10.125 15.737 11.959 1.00 93.00 117 GLN A C 1
ATOM 932 O O . GLN A 1 117 ? -9.217 16.468 12.350 1.00 93.00 117 GLN A O 1
ATOM 937 N N . LYS A 1 118 ? -11.168 16.190 11.271 1.00 93.00 118 LYS A N 1
ATOM 938 C CA . LYS A 1 118 ? -11.432 17.608 11.032 1.00 93.00 118 LYS A CA 1
ATOM 939 C C . LYS A 1 118 ? -12.717 18.013 11.734 1.00 93.00 118 LYS A C 1
ATOM 941 O O . LYS A 1 118 ? -13.726 17.309 11.645 1.00 93.00 118 LYS A O 1
ATOM 946 N N . TYR A 1 119 ? -12.676 19.158 12.396 1.00 89.50 119 TYR A N 1
ATOM 947 C CA . TYR A 1 119 ? -13.817 19.786 13.050 1.00 89.50 119 TYR A CA 1
ATOM 948 C C . TYR A 1 119 ? -14.139 21.089 12.325 1.00 89.50 119 TYR A C 1
ATOM 950 O O . TYR A 1 119 ? -13.244 21.908 12.105 1.00 89.50 119 TYR A O 1
ATOM 958 N N . PHE A 1 120 ? -15.406 21.273 11.962 1.00 86.44 120 PHE A N 1
ATOM 959 C CA . PHE A 1 120 ? -15.886 22.463 11.266 1.00 86.44 120 PHE A CA 1
ATOM 960 C C . PHE A 1 120 ? -16.665 23.333 12.257 1.00 86.44 120 PHE A C 1
ATOM 962 O O . PHE A 1 120 ? -17.743 22.952 12.711 1.00 86.44 120 PHE A O 1
ATOM 969 N N . ASN A 1 121 ? -16.114 24.494 12.616 1.00 79.31 121 ASN A N 1
ATOM 970 C CA . ASN A 1 121 ? -16.778 25.473 13.480 1.00 79.31 121 ASN A CA 1
ATOM 971 C C . ASN A 1 121 ? -16.861 26.821 12.746 1.00 79.31 121 ASN A C 1
ATOM 973 O O . ASN A 1 121 ? -16.049 27.722 12.960 1.00 79.31 121 ASN A O 1
ATOM 977 N N . GLY A 1 122 ? -17.806 26.929 11.807 1.00 78.19 122 GLY A N 1
ATOM 978 C CA . GLY A 1 122 ? -17.912 28.085 10.912 1.00 78.19 122 GLY A CA 1
ATOM 979 C C . GLY A 1 122 ? -16.777 28.122 9.882 1.00 78.19 122 GLY A C 1
ATOM 980 O O . GLY A 1 122 ? -16.609 27.175 9.120 1.00 78.19 122 GLY A O 1
ATOM 981 N N . GLU A 1 123 ? -16.002 29.212 9.848 1.00 73.50 123 GLU A N 1
ATOM 982 C CA . GLU A 1 123 ? -14.873 29.388 8.912 1.00 73.50 123 GLU A CA 1
ATOM 983 C C . GLU A 1 123 ? -13.578 28.691 9.366 1.00 73.50 123 GLU A C 1
ATOM 985 O O . GLU A 1 123 ? -12.673 28.479 8.558 1.00 73.50 123 GLU A O 1
ATOM 990 N N . GLN A 1 124 ? -13.466 28.328 10.648 1.00 78.19 124 GLN A N 1
ATOM 991 C CA . GLN A 1 124 ? -12.275 27.665 11.176 1.00 78.19 124 GLN A CA 1
ATOM 992 C C . GLN A 1 124 ? -12.394 26.144 11.049 1.00 78.19 124 GLN A C 1
ATOM 994 O O . GLN A 1 124 ? -13.360 25.534 11.516 1.00 78.19 124 GLN A O 1
ATOM 999 N N . VAL A 1 125 ? -11.369 25.542 10.445 1.00 88.12 125 VAL A N 1
ATOM 1000 C CA . VAL A 1 125 ? -11.200 24.092 10.338 1.00 88.12 125 VAL A CA 1
ATOM 1001 C C . VAL A 1 125 ? -10.036 23.694 11.231 1.00 88.12 125 VAL A C 1
ATOM 1003 O O . VAL A 1 125 ? -8.907 24.101 10.972 1.00 88.12 125 VAL A O 1
ATOM 1006 N N . LEU A 1 126 ? -10.318 22.915 12.273 1.00 90.12 126 LEU A N 1
ATOM 1007 C CA . LEU A 1 126 ? -9.295 22.368 13.166 1.00 90.12 126 LEU A CA 1
ATOM 1008 C C . LEU A 1 126 ? -9.028 20.916 12.787 1.00 90.12 126 LEU A C 1
ATOM 1010 O O . LEU A 1 126 ? -9.970 20.127 12.666 1.00 90.12 126 LEU A O 1
ATOM 1014 N N . THR A 1 127 ? -7.759 20.565 12.617 1.00 92.88 127 THR A N 1
ATOM 1015 C CA . THR A 1 127 ? -7.317 19.244 12.170 1.00 92.88 127 THR A CA 1
ATOM 1016 C C . THR A 1 127 ? -6.459 18.559 13.228 1.00 92.88 127 THR A C 1
ATOM 1018 O O . THR A 1 127 ? -5.417 19.064 13.641 1.00 92.88 127 THR A O 1
ATOM 1021 N N . ASN A 1 128 ? -6.857 17.349 13.613 1.00 93.12 128 ASN A N 1
ATOM 1022 C CA . ASN A 1 128 ? -6.064 16.453 14.444 1.00 93.12 128 ASN A CA 1
ATOM 1023 C C . ASN A 1 128 ? -5.649 15.228 13.621 1.00 93.12 128 ASN A C 1
ATOM 1025 O O . ASN A 1 128 ? -6.471 14.632 12.927 1.00 93.12 128 ASN A O 1
ATOM 1029 N N . VAL A 1 129 ? -4.384 14.825 13.711 1.00 94.56 129 VAL A N 1
ATOM 1030 C CA . VAL A 1 129 ? -3.851 13.622 13.063 1.00 94.56 129 VAL A CA 1
ATOM 1031 C C . VAL A 1 129 ? -3.306 12.695 14.133 1.00 94.56 129 VAL A C 1
ATOM 1033 O O . VAL A 1 129 ? -2.465 13.088 14.938 1.00 94.56 129 VAL A O 1
ATOM 1036 N N . GLU A 1 130 ? -3.761 11.451 14.124 1.00 94.25 130 GLU A N 1
ATOM 1037 C CA . GLU A 1 130 ? -3.380 10.414 15.074 1.00 94.25 130 GLU A CA 1
ATOM 1038 C C . GLU A 1 130 ? -2.833 9.204 14.313 1.00 94.25 130 GLU A C 1
ATOM 1040 O O . GLU A 1 130 ? -3.428 8.751 13.336 1.00 94.25 130 GLU A O 1
ATOM 1045 N N . THR A 1 131 ? -1.710 8.649 14.767 1.00 93.31 131 THR A N 1
ATOM 1046 C CA . THR A 1 131 ? -1.138 7.428 14.181 1.00 93.31 131 THR A CA 1
ATOM 1047 C C . THR A 1 131 ? -1.302 6.260 15.143 1.00 93.31 131 THR A C 1
ATOM 1049 O O . THR A 1 131 ? -0.922 6.354 16.310 1.00 93.31 131 THR A O 1
ATOM 1052 N N . TYR A 1 132 ? -1.787 5.128 14.645 1.00 92.31 132 TYR A N 1
ATOM 1053 C CA . TYR A 1 132 ? -1.997 3.903 15.403 1.00 92.31 132 TYR A CA 1
ATOM 1054 C C . TYR A 1 132 ? -1.242 2.718 14.788 1.00 92.31 132 TYR A C 1
ATOM 1056 O O . TYR A 1 132 ? -1.083 2.618 13.571 1.00 92.31 132 TYR A O 1
ATOM 1064 N N . HIS A 1 133 ? -0.815 1.770 15.622 1.00 88.94 133 HIS A N 1
ATOM 1065 C CA . HIS A 1 133 ? -0.353 0.453 15.174 1.00 88.94 133 HIS A CA 1
ATOM 1066 C C . HIS A 1 133 ? -1.388 -0.615 15.466 1.00 88.94 133 HIS A C 1
ATOM 1068 O O . HIS A 1 133 ? -2.093 -0.557 16.470 1.00 88.94 133 HIS A O 1
ATOM 1074 N N . LYS A 1 134 ? -1.458 -1.615 14.593 1.00 87.31 134 LYS A N 1
ATOM 1075 C CA . LYS A 1 134 ? -2.359 -2.746 14.763 1.00 87.31 134 LYS A CA 1
ATOM 1076 C C . LYS A 1 134 ? -1.991 -3.507 16.036 1.00 87.31 134 LYS A C 1
ATOM 1078 O O . LYS A 1 134 ? -0.874 -4.000 16.169 1.00 87.31 134 LYS A O 1
ATOM 1083 N N . GLN A 1 135 ? -2.934 -3.593 16.964 1.00 77.69 135 GLN A N 1
ATOM 1084 C CA . GLN A 1 135 ? -2.821 -4.416 18.155 1.00 77.69 135 GLN A CA 1
ATOM 1085 C C . GLN A 1 135 ? -3.417 -5.784 17.833 1.00 77.69 135 GLN A C 1
ATOM 1087 O O . GLN A 1 135 ? -4.635 -5.969 17.790 1.00 77.69 135 GLN A O 1
ATOM 1092 N N . MET A 1 136 ? -2.545 -6.752 17.598 1.00 57.97 136 MET A N 1
ATOM 1093 C CA . MET A 1 136 ? -2.921 -8.157 17.528 1.00 57.97 136 MET A CA 1
ATOM 1094 C C . MET A 1 136 ? -3.228 -8.590 18.975 1.00 57.97 136 MET A C 1
ATOM 1096 O O . MET A 1 136 ? -2.325 -8.762 19.788 1.00 57.97 136 MET A O 1
ATOM 1100 N N . SER A 1 137 ? -4.505 -8.618 19.373 1.00 56.09 137 SER A N 1
ATOM 1101 C CA . SER A 1 137 ? -4.911 -9.008 20.741 1.00 56.09 137 SER A CA 1
ATOM 1102 C C . SER A 1 137 ? -4.395 -10.430 21.027 1.00 56.09 137 SER A C 1
ATOM 1104 O O . SER A 1 137 ? -4.571 -11.301 20.183 1.00 56.09 137 SER A O 1
ATOM 1106 N N . VAL A 1 138 ? -3.714 -10.737 22.138 1.00 44.22 138 VAL A N 1
ATOM 1107 C CA . VAL A 1 138 ? -4.163 -10.577 23.530 1.00 44.22 138 VAL A CA 1
ATOM 1108 C C . VAL A 1 138 ? -2.967 -10.273 24.444 1.00 44.22 138 VAL A C 1
ATOM 1110 O O . VAL A 1 138 ? -2.053 -11.090 24.555 1.00 44.22 138 VAL A O 1
ATOM 1113 N N . LEU A 1 139 ? -2.986 -9.152 25.173 1.00 46.41 139 LEU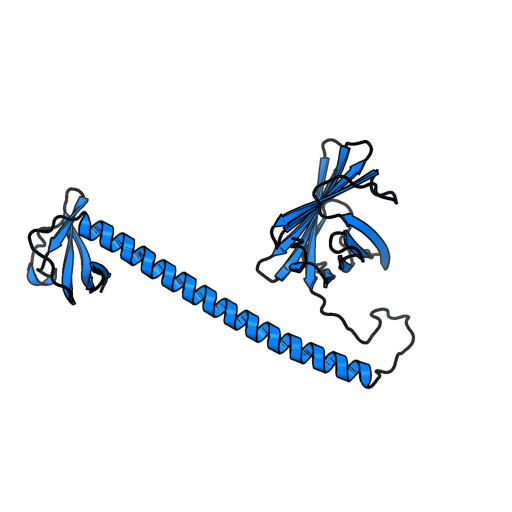 A N 1
ATOM 1114 C CA . LEU A 1 139 ? -2.181 -9.066 26.395 1.00 46.41 139 LEU A CA 1
ATOM 1115 C C . LEU A 1 139 ? -2.913 -9.863 27.488 1.00 46.41 139 LEU A C 1
ATOM 1117 O O . LEU A 1 139 ? -4.082 -9.574 27.744 1.00 46.41 139 LEU A O 1
ATOM 1121 N N . PRO A 1 140 ? -2.270 -10.834 28.160 1.00 40.03 140 PRO A N 1
ATOM 1122 C CA . PRO A 1 140 ? -2.890 -11.596 29.248 1.00 40.03 140 PRO A CA 1
ATOM 1123 C C . PRO A 1 140 ? -3.075 -10.783 30.543 1.00 40.03 140 PRO A C 1
ATOM 1125 O O . PRO A 1 140 ? -3.478 -11.343 31.560 1.00 40.03 140 PRO A O 1
ATOM 1128 N N . TYR A 1 141 ? -2.784 -9.476 30.531 1.00 42.38 141 TYR A N 1
ATOM 1129 C CA . TYR A 1 141 ? -2.779 -8.626 31.718 1.00 42.38 141 TYR A CA 1
ATOM 1130 C C . TYR A 1 141 ? -3.521 -7.308 31.498 1.00 42.38 141 TYR A C 1
ATOM 1132 O O . TYR A 1 141 ? -3.471 -6.714 30.421 1.00 42.38 141 TYR A O 1
ATOM 1140 N N . SER A 1 142 ? -4.153 -6.831 32.573 1.00 33.41 142 SER A N 1
ATOM 1141 C CA . SER A 1 142 ? -4.646 -5.459 32.685 1.00 33.41 142 SER A CA 1
ATOM 1142 C C . SER A 1 142 ? -3.468 -4.483 32.688 1.00 33.41 142 SER A C 1
ATOM 1144 O O . SER A 1 142 ? -2.523 -4.656 33.453 1.00 33.41 142 SER A O 1
ATOM 1146 N N . SER A 1 143 ? -3.526 -3.437 31.865 1.00 42.94 143 SER A N 1
ATOM 1147 C CA . SER A 1 143 ? -2.518 -2.365 31.822 1.00 42.94 143 SER A CA 1
ATOM 1148 C C . SER A 1 143 ? -2.701 -1.313 32.930 1.00 42.94 143 SER A C 1
ATOM 1150 O O . SER A 1 143 ? -2.029 -0.285 32.913 1.00 42.94 143 SER A O 1
ATOM 1152 N N . SER A 1 144 ? -3.619 -1.536 33.880 1.00 43.72 144 SER A N 1
ATOM 1153 C CA . SER A 1 144 ? -3.895 -0.622 34.992 1.00 43.72 144 SER A CA 1
ATOM 1154 C C . SER A 1 144 ? -3.253 -1.096 36.300 1.00 43.72 144 SER A C 1
ATOM 1156 O O . SER A 1 144 ? -3.402 -2.243 36.718 1.00 43.72 144 SER A O 1
ATOM 1158 N N . VAL A 1 145 ? -2.569 -0.178 36.988 1.00 43.91 145 VAL A N 1
ATOM 1159 C CA . VAL A 1 145 ? -1.809 -0.436 38.229 1.00 43.91 145 VAL A CA 1
ATOM 1160 C C . VAL A 1 145 ? -2.721 -0.721 39.446 1.00 43.91 145 VAL A C 1
ATOM 1162 O O . VAL A 1 145 ? -2.236 -1.119 40.497 1.00 43.91 145 VAL A O 1
ATOM 1165 N N . SER A 1 146 ? -4.049 -0.576 39.323 1.00 44.25 146 SER A N 1
ATOM 1166 C CA . SER A 1 146 ? -5.032 -0.846 40.399 1.00 44.25 146 SER A CA 1
ATOM 1167 C C . SER A 1 146 ? -5.863 -2.131 40.226 1.00 44.25 146 SER A C 1
ATOM 1169 O O . SER A 1 146 ? -6.779 -2.372 41.009 1.00 44.25 146 SER A O 1
ATOM 1171 N N . GLY A 1 147 ? -5.584 -2.967 39.220 1.00 43.34 147 GLY A N 1
ATOM 1172 C CA . GLY A 1 147 ? -6.276 -4.251 39.033 1.00 43.34 147 GLY A CA 1
ATOM 1173 C C . GLY A 1 147 ? -5.695 -5.381 39.895 1.00 43.34 147 GLY A C 1
ATOM 1174 O O . GLY A 1 147 ? -4.491 -5.425 40.134 1.00 43.34 147 GLY A O 1
ATOM 1175 N N . ALA A 1 148 ? -6.538 -6.319 40.344 1.00 41.06 148 ALA A N 1
ATOM 1176 C CA . ALA A 1 148 ? -6.108 -7.505 41.094 1.00 41.06 148 ALA A CA 1
ATOM 1177 C C . ALA A 1 148 ? -5.006 -8.296 40.354 1.00 41.06 148 ALA A C 1
ATOM 1179 O O . ALA A 1 148 ? -5.044 -8.427 39.131 1.00 41.06 148 ALA A O 1
ATOM 1180 N N . VAL A 1 149 ? -4.038 -8.856 41.094 1.00 40.69 149 VAL A N 1
ATOM 1181 C CA . VAL A 1 149 ? -2.944 -9.671 40.534 1.00 40.69 149 VAL A CA 1
ATOM 1182 C C . VAL A 1 149 ? -3.515 -10.971 39.955 1.00 40.69 149 VAL A C 1
ATOM 1184 O O . VAL A 1 149 ? -3.769 -11.930 40.684 1.00 40.69 149 VAL A O 1
ATOM 1187 N N . ILE A 1 150 ? -3.725 -11.015 38.639 1.00 46.91 150 ILE A N 1
ATOM 1188 C CA . ILE A 1 150 ? -4.133 -12.229 37.922 1.00 46.91 150 ILE A CA 1
ATOM 1189 C C . ILE A 1 150 ? -2.870 -13.042 37.624 1.00 46.91 150 ILE A C 1
ATOM 1191 O O . ILE A 1 150 ? -1.995 -12.600 36.880 1.00 46.91 150 ILE A O 1
ATOM 1195 N N . LYS A 1 151 ? -2.756 -14.236 38.215 1.00 51.38 151 LYS A N 1
ATOM 1196 C CA . LYS A 1 151 ? -1.685 -15.182 37.872 1.00 51.38 151 LYS A CA 1
ATOM 1197 C C . LYS A 1 151 ? -1.927 -15.713 36.451 1.00 51.38 151 LYS A C 1
ATOM 1199 O O . LYS A 1 151 ? -3.062 -16.095 36.162 1.00 51.38 151 LYS A O 1
ATOM 1204 N N . PRO A 1 152 ? -0.907 -15.760 35.576 1.00 49.78 152 PRO A N 1
ATOM 1205 C CA . PRO A 1 152 ? -1.077 -16.276 34.223 1.00 49.78 152 PRO A CA 1
ATOM 1206 C C . PRO A 1 152 ? -1.583 -17.721 34.250 1.00 49.78 152 PRO A C 1
ATOM 1208 O O . PRO A 1 152 ? -1.019 -18.576 34.933 1.00 49.78 152 PRO A O 1
ATOM 1211 N N . THR A 1 153 ? -2.658 -17.979 33.507 1.00 67.75 153 THR A N 1
ATOM 1212 C CA . THR A 1 153 ? -3.182 -19.327 33.273 1.00 67.75 153 THR A CA 1
ATOM 1213 C C . THR A 1 153 ? -2.392 -19.998 32.147 1.00 67.75 153 THR A C 1
ATOM 1215 O O . THR A 1 153 ? -1.922 -19.326 31.224 1.00 67.75 153 THR A O 1
ATOM 1218 N N . GLU A 1 154 ? -2.250 -21.326 32.186 1.00 64.94 154 GLU A N 1
ATOM 1219 C CA . GLU A 1 154 ? -1.578 -22.088 31.117 1.00 64.94 154 GLU A CA 1
ATOM 1220 C C . GLU A 1 154 ? -2.208 -21.818 29.742 1.00 64.94 154 GLU A C 1
ATOM 1222 O O . GLU A 1 154 ? -1.501 -21.622 28.755 1.00 64.94 154 GLU A O 1
ATOM 1227 N N . GLU A 1 155 ? -3.536 -21.693 29.690 1.00 61.31 155 GLU A N 1
ATOM 1228 C CA . GLU A 1 155 ? -4.276 -21.382 28.466 1.00 61.31 155 GLU A CA 1
ATOM 1229 C C . GLU A 1 155 ? -3.888 -20.017 27.864 1.00 61.31 155 GLU A C 1
ATOM 1231 O O . GLU A 1 155 ? -3.740 -19.890 26.646 1.00 61.31 155 GLU A O 1
ATOM 1236 N N . GLY A 1 156 ? -3.658 -18.999 28.702 1.00 64.44 156 GLY A N 1
ATOM 1237 C CA . GLY A 1 156 ? -3.212 -17.678 28.255 1.00 64.44 156 GLY A CA 1
ATOM 1238 C C . GLY A 1 156 ? -1.806 -17.704 27.651 1.00 64.44 156 GLY A C 1
ATOM 1239 O O . GLY A 1 156 ? -1.563 -17.073 26.620 1.00 64.44 156 GLY A O 1
ATOM 1240 N N . MET A 1 157 ? -0.895 -18.486 28.239 1.00 67.81 157 MET A N 1
ATOM 1241 C CA . MET A 1 157 ? 0.466 -18.655 27.713 1.00 67.81 157 MET A CA 1
ATOM 1242 C C . MET A 1 157 ? 0.488 -19.429 26.390 1.00 67.81 157 MET A C 1
ATOM 1244 O O . MET A 1 157 ? 1.232 -19.055 25.477 1.00 67.81 157 MET A O 1
ATOM 1248 N N . ILE A 1 158 ? -0.351 -20.462 26.254 1.00 64.00 158 ILE A N 1
ATOM 1249 C CA . ILE A 1 158 ? -0.490 -21.232 25.008 1.00 64.00 158 ILE A CA 1
ATOM 1250 C C . ILE A 1 158 ? -0.987 -20.320 23.881 1.00 64.00 158 ILE A C 1
ATOM 1252 O O . ILE A 1 158 ? -0.374 -20.276 22.813 1.00 64.00 158 ILE A O 1
ATOM 1256 N N . ARG A 1 159 ? -2.044 -19.534 24.131 1.00 61.97 159 ARG A N 1
ATOM 1257 C CA . ARG A 1 159 ? -2.585 -18.590 23.140 1.00 61.97 159 ARG A CA 1
ATOM 1258 C C . ARG A 1 159 ? -1.565 -17.527 22.743 1.00 61.97 159 ARG A C 1
ATOM 1260 O O . ARG A 1 159 ? -1.378 -17.292 21.555 1.00 61.97 159 ARG A O 1
ATOM 1267 N N . HIS A 1 160 ? -0.865 -16.933 23.709 1.00 65.19 160 HIS A N 1
ATOM 1268 C CA . HIS A 1 160 ? 0.175 -15.942 23.430 1.00 65.19 160 HIS A CA 1
ATOM 1269 C C . HIS A 1 160 ? 1.310 -16.521 22.569 1.00 65.19 160 HIS A C 1
ATOM 1271 O O . HIS A 1 160 ? 1.748 -15.894 21.609 1.00 65.19 160 HIS A O 1
ATOM 1277 N N . THR A 1 161 ? 1.767 -17.737 22.878 1.00 64.06 161 THR A N 1
ATOM 1278 C CA . THR A 1 161 ? 2.829 -18.404 22.108 1.00 64.06 161 THR A CA 1
ATOM 1279 C C . THR A 1 161 ? 2.380 -18.707 20.679 1.00 64.06 161 THR A C 1
ATOM 1281 O O . THR A 1 161 ? 3.131 -18.449 19.738 1.00 64.06 161 THR A O 1
ATOM 1284 N N . ALA A 1 162 ? 1.146 -19.189 20.504 1.00 65.25 162 ALA A N 1
ATOM 1285 C CA . ALA A 1 162 ? 0.571 -19.445 19.187 1.00 65.25 162 ALA A CA 1
ATOM 1286 C C . ALA A 1 162 ? 0.428 -18.157 18.358 1.00 65.25 162 ALA A C 1
ATOM 1288 O O . ALA A 1 162 ? 0.794 -18.141 17.185 1.00 65.25 162 ALA A O 1
ATOM 1289 N N . LEU A 1 163 ? -0.039 -17.066 18.973 1.00 62.84 163 LEU A N 1
ATOM 1290 C CA . LEU A 1 163 ? -0.165 -15.763 18.317 1.00 62.84 163 LEU A CA 1
ATOM 1291 C C . LEU A 1 163 ? 1.194 -15.199 17.904 1.00 62.84 163 LEU A C 1
ATOM 1293 O O . LEU A 1 163 ? 1.352 -14.793 16.758 1.00 62.84 163 LEU A O 1
ATOM 1297 N N . LYS A 1 164 ? 2.195 -15.256 18.789 1.00 59.91 164 LYS A N 1
ATOM 1298 C CA . LYS A 1 164 ? 3.556 -14.812 18.471 1.00 59.91 164 LYS A CA 1
ATOM 1299 C C . LYS A 1 164 ? 4.158 -15.605 17.306 1.00 59.91 164 LYS A C 1
ATOM 1301 O O . LYS A 1 164 ? 4.773 -15.026 16.417 1.00 59.91 164 LYS A O 1
ATOM 1306 N N . ALA A 1 165 ? 3.973 -16.926 17.290 1.00 69.00 165 ALA A N 1
ATOM 1307 C CA . ALA A 1 165 ? 4.441 -17.764 16.187 1.00 69.00 165 ALA A CA 1
ATOM 1308 C C . ALA A 1 165 ? 3.729 -17.421 14.865 1.00 69.00 165 ALA A C 1
ATOM 1310 O O . ALA A 1 165 ? 4.375 -17.314 13.823 1.00 69.00 165 ALA A O 1
ATOM 1311 N N . MET A 1 166 ? 2.413 -17.197 14.916 1.00 78.75 166 MET A N 1
ATOM 1312 C CA . MET A 1 166 ? 1.619 -16.762 13.766 1.00 78.75 166 MET A CA 1
ATOM 1313 C C . MET A 1 166 ? 2.070 -15.386 13.245 1.00 78.75 166 MET A C 1
ATOM 1315 O O . MET A 1 166 ? 2.144 -15.192 12.032 1.00 78.75 166 MET A O 1
ATOM 1319 N N . GLU A 1 167 ? 2.393 -14.440 14.132 1.00 65.00 167 GLU A N 1
ATOM 1320 C CA . GLU A 1 167 ? 2.918 -13.114 13.775 1.00 65.00 167 GLU A CA 1
ATOM 1321 C C . GLU A 1 167 ? 4.260 -13.203 13.063 1.00 65.00 167 GLU A C 1
ATOM 1323 O O . GLU A 1 167 ? 4.410 -12.647 11.975 1.00 65.00 167 GLU A O 1
ATOM 1328 N N . GLU A 1 168 ? 5.212 -13.931 13.648 1.00 67.44 168 GLU A N 1
ATOM 1329 C CA . GLU A 1 168 ? 6.532 -14.151 13.058 1.00 67.44 168 GLU A CA 1
ATOM 1330 C C . GLU A 1 168 ? 6.381 -14.741 11.647 1.00 67.44 168 GLU A C 1
ATOM 1332 O O . GLU A 1 168 ? 6.950 -14.232 10.680 1.00 67.44 168 GLU A O 1
ATOM 1337 N N . GLN A 1 169 ? 5.525 -15.759 11.505 1.00 73.75 169 GLN A N 1
ATOM 1338 C CA . GLN A 1 169 ? 5.238 -16.396 10.223 1.00 73.75 169 GLN A CA 1
ATOM 1339 C C . GLN A 1 169 ? 4.609 -15.432 9.210 1.00 73.75 169 GLN A C 1
ATOM 1341 O O . GLN A 1 169 ? 5.044 -15.379 8.058 1.00 73.75 169 GLN A O 1
ATOM 1346 N N . THR A 1 170 ? 3.607 -14.659 9.624 1.00 66.75 170 THR A N 1
ATOM 1347 C CA . THR A 1 170 ? 2.922 -13.701 8.746 1.00 66.75 170 THR A CA 1
ATOM 1348 C C . THR A 1 170 ? 3.875 -12.591 8.307 1.00 66.75 170 THR A C 1
ATOM 1350 O O . THR A 1 170 ? 3.911 -12.231 7.132 1.00 66.75 170 THR A O 1
ATOM 1353 N N . ASN A 1 171 ? 4.706 -12.082 9.218 1.00 64.31 171 ASN A N 1
ATOM 1354 C CA . ASN A 1 171 ? 5.696 -11.059 8.909 1.00 64.31 171 ASN A CA 1
ATOM 1355 C C . ASN A 1 171 ? 6.744 -11.575 7.911 1.00 64.31 171 ASN A C 1
ATOM 1357 O O . ASN A 1 171 ? 7.051 -10.892 6.933 1.00 64.31 171 ASN A O 1
ATOM 1361 N N . MET A 1 172 ? 7.230 -12.809 8.089 1.00 73.44 172 MET A N 1
ATOM 1362 C CA . MET A 1 172 ? 8.112 -13.451 7.108 1.00 73.44 172 MET A CA 1
ATOM 1363 C C . MET A 1 172 ? 7.464 -13.524 5.716 1.00 73.44 172 MET A C 1
ATOM 1365 O O . MET A 1 172 ? 8.117 -13.200 4.723 1.00 73.44 172 MET A O 1
ATOM 1369 N N . GLN A 1 173 ? 6.179 -13.886 5.629 1.00 68.94 173 GLN A N 1
ATOM 1370 C CA . GLN A 1 173 ? 5.450 -13.929 4.353 1.00 68.94 173 GLN A CA 1
ATOM 1371 C C . GLN A 1 173 ? 5.302 -12.540 3.716 1.00 68.94 173 GLN A C 1
ATOM 1373 O O . GLN A 1 173 ? 5.527 -12.388 2.515 1.00 68.94 173 GLN A O 1
ATOM 1378 N N . LEU A 1 174 ? 4.990 -11.508 4.504 1.00 67.44 174 LEU A N 1
ATOM 1379 C CA . LEU A 1 174 ? 4.894 -10.132 4.006 1.00 67.44 174 LEU A CA 1
ATOM 1380 C C . LEU A 1 174 ? 6.237 -9.625 3.466 1.00 67.44 174 LEU A C 1
ATOM 1382 O O . LEU A 1 174 ? 6.276 -8.995 2.406 1.00 67.44 174 LEU A O 1
ATOM 1386 N N . VAL A 1 175 ? 7.345 -9.942 4.142 1.00 72.50 175 VAL A N 1
ATOM 1387 C CA . VAL A 1 175 ? 8.696 -9.611 3.662 1.00 72.50 175 VAL A CA 1
ATOM 1388 C C . VAL A 1 175 ? 8.986 -10.289 2.321 1.00 72.50 175 VAL A C 1
ATOM 1390 O O . VAL A 1 175 ? 9.497 -9.631 1.412 1.00 72.50 175 VAL A O 1
ATOM 1393 N N . GLN A 1 176 ? 8.624 -11.565 2.162 1.00 80.00 176 GLN A N 1
ATOM 1394 C CA . GLN A 1 176 ? 8.784 -12.286 0.894 1.00 80.00 176 GLN A CA 1
ATOM 1395 C C . GLN A 1 176 ? 7.966 -11.649 -0.236 1.00 80.00 176 GLN A C 1
ATOM 1397 O O . GLN A 1 176 ? 8.497 -11.424 -1.324 1.00 80.00 176 GLN A O 1
ATOM 1402 N N . ILE A 1 177 ? 6.700 -11.302 0.017 1.00 83.38 177 ILE A N 1
ATOM 1403 C CA . ILE A 1 177 ? 5.840 -10.629 -0.970 1.00 83.38 177 ILE A CA 1
ATOM 1404 C C . ILE A 1 177 ? 6.449 -9.282 -1.381 1.00 83.38 177 ILE A C 1
ATOM 1406 O O . ILE A 1 177 ? 6.524 -8.974 -2.570 1.00 83.38 177 ILE A O 1
ATOM 1410 N N . ARG A 1 178 ? 6.956 -8.499 -0.421 1.00 73.00 178 ARG A N 1
ATOM 1411 C CA . ARG A 1 178 ? 7.627 -7.219 -0.696 1.00 73.00 178 ARG A CA 1
ATOM 1412 C C . ARG A 1 178 ? 8.822 -7.395 -1.635 1.00 73.00 178 ARG A C 1
ATOM 1414 O O . ARG A 1 178 ? 8.947 -6.651 -2.603 1.00 73.00 178 ARG A O 1
ATOM 1421 N N . GLN A 1 179 ? 9.667 -8.394 -1.377 1.00 82.50 179 GLN A N 1
ATOM 1422 C CA . GLN A 1 179 ? 10.816 -8.710 -2.233 1.00 82.50 179 GLN A CA 1
ATOM 1423 C C . GLN A 1 179 ? 10.382 -9.104 -3.652 1.00 82.50 179 GLN A C 1
ATOM 1425 O O . GLN A 1 179 ? 11.009 -8.687 -4.625 1.00 82.50 179 GLN A O 1
ATOM 1430 N N . GLN A 1 180 ? 9.289 -9.861 -3.788 1.00 83.56 180 GLN A N 1
ATOM 1431 C CA . GLN A 1 180 ? 8.734 -10.214 -5.097 1.00 83.56 180 GLN A CA 1
ATOM 1432 C C . GLN A 1 180 ? 8.219 -8.980 -5.848 1.00 83.56 180 GLN A C 1
ATOM 1434 O O . GLN A 1 180 ? 8.502 -8.835 -7.035 1.00 83.56 180 GLN A O 1
ATOM 1439 N N . ILE A 1 181 ? 7.525 -8.058 -5.174 1.00 83.56 181 ILE A N 1
ATOM 1440 C CA . ILE A 1 181 ? 7.052 -6.804 -5.785 1.00 83.56 181 ILE A CA 1
ATOM 1441 C C . ILE A 1 181 ? 8.230 -5.935 -6.240 1.00 83.56 181 ILE A C 1
ATOM 1443 O O . ILE A 1 181 ? 8.209 -5.413 -7.353 1.00 83.56 181 ILE A O 1
ATOM 1447 N N . GLU A 1 182 ? 9.271 -5.798 -5.416 1.00 81.19 182 GLU A N 1
ATOM 1448 C CA . GLU A 1 182 ? 10.481 -5.050 -5.784 1.00 81.19 182 GLU A CA 1
ATOM 1449 C C . GLU A 1 182 ? 11.156 -5.645 -7.026 1.00 81.19 182 GLU A C 1
ATOM 1451 O O . GLU A 1 182 ? 11.532 -4.909 -7.944 1.00 81.19 182 GLU A O 1
ATOM 1456 N N . LEU A 1 183 ? 11.247 -6.976 -7.095 1.00 93.31 183 LEU A N 1
ATOM 1457 C CA . LEU A 1 183 ? 11.762 -7.680 -8.266 1.00 93.31 183 LEU A CA 1
ATOM 1458 C C . LEU A 1 183 ? 10.899 -7.417 -9.509 1.00 93.31 183 LEU A C 1
ATOM 1460 O O . LEU A 1 183 ? 11.442 -7.079 -10.561 1.00 93.31 183 LEU A O 1
ATOM 1464 N N . LEU A 1 184 ? 9.572 -7.525 -9.393 1.00 92.31 184 LEU A N 1
ATOM 1465 C CA . LEU A 1 184 ? 8.640 -7.261 -10.494 1.00 92.31 184 LEU A CA 1
ATOM 1466 C C . LEU A 1 184 ? 8.739 -5.811 -10.987 1.00 92.31 184 LEU A C 1
ATOM 1468 O O . LEU A 1 184 ? 8.768 -5.569 -12.193 1.00 92.31 184 LEU A O 1
ATOM 1472 N N . ALA A 1 185 ? 8.853 -4.842 -10.077 1.00 87.69 185 ALA A N 1
ATOM 1473 C CA . ALA A 1 185 ? 9.038 -3.438 -10.429 1.00 87.69 185 ALA A CA 1
ATOM 1474 C C . ALA A 1 185 ? 10.360 -3.209 -11.182 1.00 87.69 185 ALA A C 1
ATOM 1476 O O . ALA A 1 185 ? 10.404 -2.449 -12.153 1.00 87.69 185 ALA A O 1
ATOM 1477 N N . LEU A 1 186 ? 11.437 -3.885 -10.770 1.00 90.06 186 LEU A N 1
ATOM 1478 C CA . LEU A 1 186 ? 12.728 -3.825 -11.453 1.00 90.06 186 LEU A CA 1
ATOM 1479 C C . LEU A 1 186 ? 12.658 -4.455 -12.853 1.00 90.06 186 LEU A C 1
ATOM 1481 O O . LEU A 1 186 ? 13.150 -3.860 -13.813 1.00 90.06 186 LEU A O 1
ATOM 1485 N N . GLN A 1 187 ? 11.987 -5.600 -12.991 1.00 91.75 187 GLN A N 1
ATOM 1486 C CA . GLN A 1 187 ? 11.737 -6.238 -14.286 1.00 91.75 187 GLN A CA 1
ATOM 1487 C C . GLN A 1 187 ? 10.909 -5.335 -15.211 1.00 91.75 187 GLN A C 1
ATOM 1489 O O . GLN A 1 187 ? 11.279 -5.137 -16.368 1.00 91.75 187 GLN A O 1
ATOM 1494 N N . ALA A 1 188 ? 9.840 -4.715 -14.703 1.00 91.06 188 ALA A N 1
ATOM 1495 C CA . ALA A 1 188 ? 9.017 -3.783 -15.471 1.00 91.06 188 ALA A CA 1
ATOM 1496 C C . ALA A 1 188 ? 9.831 -2.577 -15.974 1.00 91.06 188 ALA A C 1
ATOM 1498 O O . ALA A 1 188 ? 9.736 -2.216 -17.148 1.00 91.06 188 ALA A O 1
ATOM 1499 N N . LYS A 1 189 ? 10.698 -2.001 -15.127 1.00 91.19 189 LYS A N 1
ATOM 1500 C CA . LYS A 1 189 ? 11.615 -0.919 -15.530 1.00 91.19 189 LYS A CA 1
ATOM 1501 C C . LYS A 1 189 ? 12.579 -1.353 -16.634 1.00 91.19 189 LYS A C 1
ATOM 1503 O O . L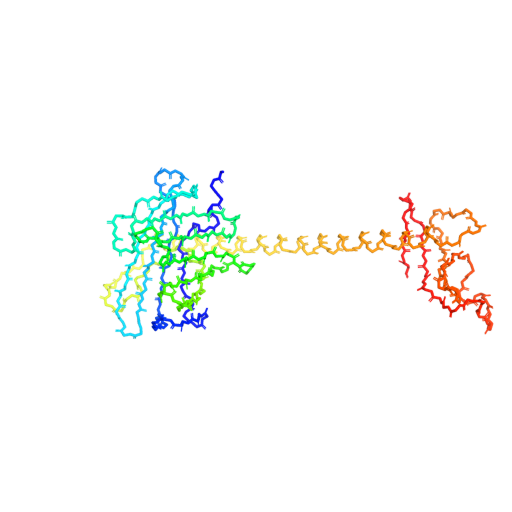YS A 1 189 ? 12.798 -0.598 -17.578 1.00 91.19 189 LYS A O 1
ATOM 1508 N N . GLN A 1 190 ? 13.137 -2.562 -16.549 1.00 90.94 190 GLN A N 1
ATOM 1509 C CA . GLN A 1 190 ? 14.014 -3.100 -17.594 1.00 90.94 190 GLN A CA 1
ATOM 1510 C C . GLN A 1 190 ? 13.270 -3.285 -18.922 1.00 90.94 190 GLN A C 1
ATOM 1512 O O . GLN A 1 190 ? 13.798 -2.915 -19.971 1.00 90.94 190 GLN A O 1
ATOM 1517 N N . ILE A 1 191 ? 12.037 -3.800 -18.884 1.00 92.25 191 ILE A N 1
ATOM 1518 C CA . ILE A 1 191 ? 11.183 -3.948 -20.071 1.00 92.25 191 ILE A CA 1
ATOM 1519 C C . ILE A 1 191 ? 10.890 -2.579 -20.697 1.00 92.25 191 ILE A C 1
ATOM 1521 O O . ILE A 1 191 ? 11.008 -2.428 -21.914 1.00 92.25 191 ILE A O 1
ATOM 1525 N N . GLN A 1 192 ? 10.562 -1.576 -19.878 1.00 91.62 192 GLN A N 1
ATOM 1526 C CA . GLN A 1 192 ? 10.299 -0.216 -20.345 1.00 91.62 192 GLN A CA 1
ATOM 1527 C C . GLN A 1 192 ? 11.543 0.413 -20.993 1.00 91.62 192 GLN A C 1
ATOM 1529 O O . GLN A 1 192 ? 11.454 0.874 -22.130 1.00 91.62 192 GLN A O 1
ATOM 1534 N N . LYS A 1 193 ? 12.718 0.333 -20.347 1.00 92.06 193 LYS A N 1
ATOM 1535 C CA . LYS A 1 193 ? 13.989 0.816 -20.923 1.00 92.06 193 LYS A CA 1
ATOM 1536 C C . LYS A 1 193 ? 14.289 0.133 -22.261 1.00 92.06 193 LYS A C 1
ATOM 1538 O O . LYS A 1 193 ? 14.689 0.779 -23.224 1.00 92.06 193 LYS A O 1
ATOM 1543 N N . ARG A 1 194 ? 14.056 -1.182 -22.340 1.00 93.56 194 ARG A N 1
ATOM 1544 C CA . ARG A 1 194 ? 14.248 -1.967 -23.567 1.00 93.56 194 ARG A CA 1
ATOM 1545 C C . ARG A 1 194 ? 13.314 -1.511 -24.689 1.00 93.56 194 ARG A C 1
ATOM 1547 O O . ARG A 1 194 ? 13.747 -1.400 -25.835 1.00 93.56 194 ARG A O 1
ATOM 1554 N N . LYS A 1 195 ? 12.049 -1.221 -24.371 1.00 92.56 195 LYS A N 1
ATOM 1555 C CA . LYS A 1 195 ? 11.077 -0.668 -25.324 1.00 92.56 195 LYS A CA 1
ATOM 1556 C C . LYS A 1 195 ? 11.518 0.705 -25.831 1.00 92.56 195 LYS A C 1
ATOM 1558 O O . LYS A 1 195 ? 11.502 0.928 -27.037 1.00 92.56 195 LYS A O 1
ATOM 1563 N N . GLU A 1 196 ? 11.923 1.599 -24.934 1.00 92.75 196 GLU A N 1
ATOM 1564 C CA . GLU A 1 196 ? 12.390 2.949 -25.277 1.00 92.75 196 GLU A CA 1
ATOM 1565 C C . GLU A 1 196 ? 13.624 2.909 -26.178 1.00 92.75 196 GLU A C 1
ATOM 1567 O O . GLU A 1 196 ? 13.622 3.518 -27.246 1.00 92.75 196 GLU A O 1
ATOM 1572 N N . LEU A 1 197 ? 14.632 2.111 -25.815 1.00 92.25 197 LEU A N 1
ATOM 1573 C CA . LEU A 1 197 ? 15.816 1.905 -26.647 1.00 92.25 197 LEU A CA 1
ATOM 1574 C C . LEU A 1 197 ? 15.442 1.349 -28.023 1.00 92.25 197 LEU A C 1
ATOM 1576 O O . LEU A 1 197 ? 15.919 1.844 -29.038 1.00 92.25 197 LEU A O 1
ATOM 1580 N N . SER A 1 198 ? 14.556 0.351 -28.068 1.00 92.75 198 SER A N 1
ATOM 1581 C CA . SER A 1 198 ? 14.099 -0.224 -29.336 1.00 92.75 198 SER A CA 1
ATOM 1582 C C . SER A 1 198 ? 13.423 0.828 -30.214 1.00 92.75 198 SER A C 1
ATOM 1584 O O . SER A 1 198 ? 13.703 0.879 -31.404 1.00 92.75 198 SER A O 1
ATOM 1586 N N . MET A 1 199 ? 12.591 1.704 -29.642 1.00 92.19 199 MET A N 1
ATOM 1587 C CA . MET A 1 199 ? 11.970 2.815 -30.374 1.00 92.19 199 MET A CA 1
ATOM 1588 C C . MET A 1 199 ? 13.011 3.790 -30.932 1.00 92.19 199 MET A C 1
ATOM 1590 O O . MET A 1 199 ? 12.900 4.188 -32.088 1.00 92.19 199 MET A O 1
ATOM 1594 N N . ILE A 1 200 ? 14.035 4.147 -30.149 1.00 91.19 200 ILE A N 1
ATOM 1595 C CA . ILE A 1 200 ? 15.133 5.011 -30.614 1.00 91.19 200 ILE A CA 1
ATOM 1596 C C . ILE A 1 200 ? 15.858 4.352 -31.790 1.00 91.19 200 ILE A C 1
ATOM 1598 O O . ILE A 1 200 ? 16.052 4.984 -32.824 1.00 91.19 200 ILE A O 1
ATOM 1602 N N . VAL A 1 201 ? 16.210 3.072 -31.655 1.00 91.31 201 VAL A N 1
ATOM 1603 C CA . VAL A 1 201 ? 16.925 2.322 -32.693 1.00 91.31 201 VAL A CA 1
ATOM 1604 C C . VAL A 1 201 ? 16.076 2.162 -33.958 1.00 91.31 201 VAL A C 1
ATOM 1606 O O . VAL A 1 201 ? 16.597 2.324 -35.055 1.00 91.31 201 VAL A O 1
ATOM 1609 N N . TYR A 1 202 ? 14.771 1.908 -33.835 1.00 91.25 202 TYR A N 1
ATOM 1610 C CA . TYR A 1 202 ? 13.871 1.811 -34.989 1.00 91.25 202 TYR A CA 1
ATOM 1611 C C . TYR A 1 202 ? 13.604 3.154 -35.677 1.00 91.25 202 TYR A C 1
ATOM 1613 O O . TYR A 1 202 ? 13.371 3.173 -36.884 1.00 91.25 202 TYR A O 1
ATOM 1621 N N . ASN A 1 203 ? 13.656 4.264 -34.938 1.00 90.81 203 ASN A N 1
ATOM 1622 C CA . ASN A 1 203 ? 13.557 5.613 -35.502 1.00 90.81 203 ASN A CA 1
ATOM 1623 C C . ASN A 1 203 ? 14.893 6.117 -36.076 1.00 90.81 203 ASN A C 1
ATOM 1625 O O . ASN A 1 203 ? 14.911 7.094 -36.826 1.00 90.81 203 ASN A O 1
ATOM 1629 N N . ALA A 1 204 ? 16.009 5.481 -35.719 1.00 91.06 204 ALA A N 1
ATOM 1630 C CA . ALA A 1 204 ? 17.324 5.810 -36.240 1.00 91.06 204 ALA A CA 1
ATOM 1631 C C . ALA A 1 204 ? 17.465 5.390 -37.710 1.00 91.06 204 ALA A C 1
ATOM 1633 O O . ALA A 1 204 ? 16.817 4.464 -38.202 1.00 91.06 204 ALA A O 1
ATOM 1634 N N . LYS A 1 205 ? 18.373 6.049 -38.429 1.00 90.50 205 LYS A N 1
ATOM 1635 C CA . LYS A 1 205 ? 18.700 5.668 -39.803 1.00 90.50 205 LYS A CA 1
ATOM 1636 C C . LYS A 1 205 ? 19.518 4.373 -39.798 1.00 90.50 205 LYS A C 1
ATOM 1638 O O . LYS A 1 205 ? 20.634 4.350 -39.279 1.00 90.50 205 LYS A O 1
ATOM 1643 N N . ILE A 1 206 ? 18.981 3.322 -40.419 1.00 90.00 206 ILE A N 1
ATOM 1644 C CA . ILE A 1 206 ? 19.648 2.025 -40.603 1.00 90.00 206 ILE A CA 1
ATOM 1645 C C . ILE A 1 206 ? 19.819 1.771 -42.106 1.00 90.00 206 ILE A C 1
ATOM 1647 O O . ILE A 1 206 ? 18.850 1.807 -42.861 1.00 90.00 206 ILE A O 1
ATOM 1651 N N . SER A 1 207 ? 21.053 1.536 -42.559 1.00 88.06 207 SER A N 1
ATOM 1652 C CA . SER A 1 207 ? 21.395 1.306 -43.977 1.00 88.06 207 SER A CA 1
ATOM 1653 C C . SER A 1 207 ? 21.582 -0.173 -44.345 1.00 88.06 207 SER A C 1
ATOM 1655 O O . SER A 1 207 ? 22.037 -0.488 -45.443 1.00 88.06 207 SER A O 1
ATOM 1657 N N . PHE A 1 208 ? 21.248 -1.085 -43.434 1.00 88.94 208 PHE A N 1
ATOM 1658 C CA . PHE A 1 208 ? 21.451 -2.526 -43.567 1.00 88.94 208 PHE A CA 1
ATOM 1659 C C . PHE A 1 208 ? 20.319 -3.310 -42.891 1.00 88.94 208 PHE A C 1
ATOM 1661 O O . PHE A 1 208 ? 19.554 -2.758 -42.103 1.00 88.94 208 PHE A O 1
ATOM 1668 N N . ALA A 1 209 ? 20.224 -4.611 -43.168 1.00 89.81 209 ALA A N 1
ATOM 1669 C CA . ALA A 1 209 ? 19.306 -5.505 -42.465 1.00 89.81 209 ALA A CA 1
ATOM 1670 C C . ALA A 1 209 ? 19.970 -6.026 -41.172 1.00 89.81 209 ALA A C 1
ATOM 1672 O O . ALA A 1 209 ? 20.981 -6.730 -41.267 1.00 89.81 209 ALA A O 1
ATOM 1673 N N . PRO A 1 210 ? 19.470 -5.676 -39.971 1.00 89.94 210 PRO A N 1
ATOM 1674 C CA . PRO A 1 210 ? 20.059 -6.139 -38.721 1.00 89.94 210 PRO A CA 1
ATOM 1675 C C . PRO A 1 210 ? 19.781 -7.632 -38.501 1.00 89.94 210 PRO A C 1
ATOM 1677 O O . PRO A 1 210 ? 18.701 -8.136 -38.810 1.00 89.94 210 PRO A O 1
ATOM 1680 N N . VAL A 1 211 ? 20.769 -8.341 -37.956 1.00 93.19 211 VAL A N 1
ATOM 1681 C CA . VAL A 1 211 ? 20.741 -9.787 -37.715 1.00 93.19 211 VAL A CA 1
ATOM 1682 C C . VAL A 1 211 ? 20.661 -10.046 -36.214 1.00 93.19 211 VAL A C 1
ATOM 1684 O O . VAL A 1 211 ? 21.374 -9.430 -35.422 1.00 93.19 211 VAL A O 1
ATOM 1687 N N . ILE A 1 212 ? 19.788 -10.973 -35.820 1.00 94.44 212 ILE A N 1
ATOM 1688 C CA . ILE A 1 212 ? 19.592 -11.363 -34.420 1.00 94.44 212 ILE A CA 1
ATOM 1689 C C . ILE A 1 212 ? 20.918 -11.859 -33.823 1.00 94.44 212 ILE A C 1
ATOM 1691 O O . ILE A 1 212 ? 21.642 -12.644 -34.435 1.00 94.44 212 ILE A O 1
ATOM 1695 N N . GLY A 1 213 ? 21.223 -11.408 -32.608 1.00 91.81 213 GLY A N 1
ATOM 1696 C CA . GLY A 1 213 ? 22.416 -11.772 -31.848 1.00 91.81 213 GLY A CA 1
ATOM 1697 C C . GLY A 1 213 ? 23.663 -10.954 -32.182 1.00 91.81 213 GLY A C 1
ATOM 1698 O O . GLY A 1 213 ? 24.645 -11.057 -31.450 1.00 91.81 213 GLY A O 1
ATOM 1699 N N . GLN A 1 214 ? 23.639 -10.123 -33.227 1.00 91.44 214 GLN A N 1
ATOM 1700 C CA . GLN A 1 214 ? 24.773 -9.270 -33.585 1.00 91.44 214 GLN A CA 1
ATOM 1701 C C . GLN A 1 214 ? 24.753 -7.941 -32.826 1.00 91.44 214 GLN A C 1
ATOM 1703 O O . GLN A 1 214 ? 23.689 -7.402 -32.503 1.00 91.44 214 GLN A O 1
ATOM 1708 N N . THR A 1 215 ? 25.953 -7.433 -32.549 1.00 93.06 215 THR A N 1
ATOM 1709 C CA . THR A 1 215 ? 26.179 -6.147 -31.887 1.00 93.06 215 THR A CA 1
ATOM 1710 C C . THR A 1 215 ? 26.335 -5.043 -32.919 1.00 93.06 215 THR A C 1
ATOM 1712 O O . THR A 1 215 ? 27.038 -5.195 -33.915 1.00 93.06 215 THR A O 1
ATOM 1715 N N . TYR A 1 216 ? 25.705 -3.915 -32.638 1.00 94.31 216 TYR A N 1
ATOM 1716 C CA . TYR A 1 216 ? 25.717 -2.704 -33.436 1.00 94.31 216 TYR A CA 1
ATOM 1717 C C . TYR A 1 216 ? 25.972 -1.498 -32.531 1.00 94.31 216 TYR A C 1
ATOM 1719 O O . TYR A 1 216 ? 25.878 -1.587 -31.307 1.00 94.31 216 TYR A O 1
ATOM 1727 N N . TYR A 1 217 ? 26.295 -0.358 -33.125 1.00 93.75 217 TYR A N 1
ATOM 1728 C CA . TYR A 1 217 ? 26.697 0.845 -32.406 1.00 93.75 217 TYR A CA 1
ATOM 1729 C C . TYR A 1 217 ? 25.785 2.005 -32.790 1.00 93.75 217 TYR A C 1
ATOM 1731 O O . TYR A 1 217 ? 25.626 2.314 -33.974 1.00 93.75 217 TYR A O 1
ATOM 1739 N N . LEU A 1 218 ? 25.165 2.618 -31.783 1.00 93.00 218 LEU A N 1
ATOM 1740 C CA . LEU A 1 218 ? 24.272 3.760 -31.933 1.00 93.00 218 LEU A CA 1
ATOM 1741 C C . LEU A 1 218 ? 25.070 5.063 -31.803 1.00 93.00 218 LEU A C 1
ATOM 1743 O O . LEU A 1 218 ? 25.807 5.261 -30.832 1.00 93.00 218 LEU A O 1
ATOM 1747 N N . TYR A 1 219 ? 24.894 5.949 -32.776 1.00 93.12 219 TYR A N 1
ATOM 1748 C CA . TYR A 1 219 ? 25.549 7.250 -32.863 1.00 93.12 219 TYR A CA 1
ATOM 1749 C C . TYR A 1 219 ? 24.527 8.374 -33.004 1.00 93.12 219 TYR A C 1
ATOM 1751 O O . TYR A 1 219 ? 23.437 8.173 -33.546 1.00 93.12 219 TYR A O 1
ATOM 1759 N N . GLU A 1 220 ? 24.916 9.561 -32.553 1.00 92.31 220 GLU A N 1
ATOM 1760 C CA . GLU A 1 220 ? 24.169 10.806 -32.722 1.00 92.31 220 GLU A CA 1
ATOM 1761 C C . GLU A 1 220 ? 24.875 11.684 -33.765 1.00 92.31 220 GLU A C 1
ATOM 1763 O O . GLU A 1 220 ? 26.094 11.883 -33.708 1.00 92.31 220 GLU A O 1
ATOM 1768 N N . ASN A 1 221 ? 24.118 12.213 -34.723 1.00 89.44 221 ASN A N 1
ATOM 1769 C CA . ASN A 1 221 ? 24.606 13.185 -35.699 1.00 89.44 221 ASN A CA 1
ATOM 1770 C C . ASN A 1 221 ? 24.548 14.617 -35.143 1.00 89.44 221 ASN A C 1
ATOM 1772 O O . ASN A 1 221 ? 23.918 14.884 -34.121 1.00 89.44 221 ASN A O 1
ATOM 1776 N N . ASP A 1 222 ? 25.156 15.559 -35.867 1.00 86.88 222 ASP A N 1
ATOM 1777 C CA . ASP A 1 222 ? 25.084 16.988 -35.535 1.00 86.88 222 ASP A CA 1
ATOM 1778 C C . ASP A 1 222 ? 23.641 17.530 -35.576 1.00 86.88 222 ASP A C 1
ATOM 1780 O O . ASP A 1 222 ? 23.292 18.392 -34.775 1.00 86.88 222 ASP A O 1
ATOM 1784 N N . ASP A 1 223 ? 22.782 16.950 -36.425 1.00 86.75 223 ASP A N 1
ATOM 1785 C CA . ASP A 1 223 ? 21.354 17.287 -36.562 1.00 86.75 223 ASP A CA 1
ATOM 1786 C C . ASP A 1 223 ? 20.447 16.606 -35.507 1.00 86.75 223 ASP A C 1
ATOM 1788 O O . ASP A 1 223 ? 19.247 16.460 -35.729 1.00 86.75 223 ASP A O 1
ATOM 1792 N N . GLU A 1 224 ? 21.012 16.084 -34.409 1.00 83.75 224 GLU A N 1
ATOM 1793 C CA . GLU A 1 224 ? 20.310 15.330 -33.340 1.00 83.75 224 GLU A CA 1
ATOM 1794 C C . GLU A 1 224 ? 19.613 14.032 -33.808 1.00 83.75 224 GLU A C 1
ATOM 1796 O O . GLU A 1 224 ? 18.894 13.358 -33.063 1.00 83.75 224 GLU A O 1
ATOM 1801 N N . THR A 1 225 ? 19.849 13.624 -35.056 1.00 88.94 225 THR A N 1
ATOM 1802 C CA . THR A 1 225 ? 19.349 12.358 -35.595 1.00 88.94 225 THR A CA 1
ATOM 1803 C C . THR A 1 225 ? 20.220 11.193 -35.150 1.00 88.94 225 THR A C 1
ATOM 1805 O O . THR A 1 225 ? 21.441 11.303 -35.047 1.00 88.94 225 THR A O 1
ATOM 1808 N N . HIS A 1 226 ? 19.588 10.047 -34.916 1.00 92.44 226 HIS A N 1
ATOM 1809 C CA . HIS A 1 226 ? 20.281 8.833 -34.505 1.00 92.44 226 HIS A CA 1
ATOM 1810 C C . HIS A 1 226 ? 20.586 7.949 -35.721 1.00 92.44 226 HIS A C 1
ATOM 1812 O O . HIS A 1 226 ? 19.790 7.866 -36.664 1.00 92.44 226 HIS A O 1
ATOM 1818 N N . LEU A 1 227 ? 21.724 7.258 -35.698 1.00 93.38 227 LEU A N 1
ATOM 1819 C CA . LEU A 1 227 ? 22.128 6.289 -36.718 1.00 93.38 227 LEU A CA 1
ATOM 1820 C C . LEU A 1 227 ? 22.715 5.035 -36.070 1.00 93.38 227 LEU A C 1
ATOM 1822 O O . LEU A 1 227 ? 23.479 5.110 -35.110 1.00 93.38 227 LEU A O 1
ATOM 1826 N N . VAL A 1 228 ? 22.384 3.878 -36.640 1.00 93.19 228 VAL A N 1
ATOM 1827 C CA . VAL A 1 228 ? 22.950 2.585 -36.249 1.00 93.19 228 VAL A CA 1
ATOM 1828 C C . VAL A 1 228 ? 24.032 2.189 -37.249 1.00 93.19 228 VAL A C 1
ATOM 1830 O O . VAL A 1 228 ? 23.801 2.200 -38.459 1.00 93.19 228 VAL A O 1
ATOM 1833 N N . SER A 1 229 ? 25.203 1.800 -36.751 1.00 91.62 229 SER A N 1
ATOM 1834 C CA . SER A 1 229 ? 26.340 1.340 -37.551 1.00 91.62 229 SER A CA 1
ATOM 1835 C C . SER A 1 229 ? 26.832 -0.033 -37.089 1.00 91.62 229 SER A C 1
ATOM 1837 O O . SER A 1 229 ? 26.676 -0.408 -35.929 1.00 91.62 229 SER A O 1
ATOM 1839 N N . MET A 1 230 ? 27.461 -0.779 -37.998 1.00 91.25 230 MET A N 1
ATOM 1840 C CA . MET A 1 230 ? 28.212 -2.000 -37.670 1.00 91.25 230 MET A CA 1
ATOM 1841 C C . MET A 1 230 ? 29.621 -1.702 -37.140 1.00 91.25 230 MET A C 1
ATOM 1843 O O . MET A 1 230 ? 30.244 -2.567 -36.538 1.00 91.25 230 MET A O 1
ATOM 1847 N N . VAL A 1 231 ? 30.124 -0.491 -37.385 1.00 90.44 231 VAL A N 1
ATOM 1848 C CA . VAL A 1 231 ? 31.495 -0.079 -37.065 1.00 90.44 231 VAL A CA 1
ATOM 1849 C C . VAL A 1 231 ? 31.538 0.489 -35.653 1.00 90.44 231 VAL A C 1
ATOM 1851 O O . VAL A 1 231 ? 30.788 1.419 -35.346 1.00 90.44 231 VAL A O 1
ATOM 1854 N N . SER A 1 232 ? 32.421 -0.053 -34.821 1.00 90.62 232 SER A N 1
ATOM 1855 C CA . SER A 1 232 ? 32.628 0.364 -33.436 1.00 90.62 232 SER A CA 1
ATOM 1856 C C . SER A 1 232 ? 33.344 1.717 -33.326 1.00 90.62 232 SER A C 1
ATOM 1858 O O . SER A 1 232 ? 34.082 2.109 -34.234 1.00 90.62 232 SER A O 1
ATOM 1860 N N . PRO A 1 233 ? 33.224 2.433 -32.187 1.00 88.25 233 PRO A N 1
ATOM 1861 C CA . PRO A 1 233 ? 33.937 3.694 -31.967 1.00 88.25 233 PRO A CA 1
ATOM 1862 C C . PRO A 1 233 ? 35.456 3.585 -32.150 1.00 88.25 233 PRO A C 1
ATOM 1864 O O . PRO A 1 233 ? 36.085 4.536 -32.602 1.00 88.25 233 PRO A O 1
ATOM 1867 N N . ALA A 1 234 ? 36.036 2.423 -31.831 1.00 87.31 234 ALA A N 1
ATOM 1868 C CA . ALA A 1 234 ? 37.469 2.166 -31.954 1.00 87.31 234 ALA A CA 1
ATOM 1869 C C . ALA A 1 234 ? 37.927 1.977 -33.414 1.00 87.31 234 ALA A C 1
ATOM 1871 O O . ALA A 1 234 ? 39.071 2.287 -33.745 1.00 87.31 234 ALA A O 1
ATOM 1872 N N . GLU A 1 235 ? 37.045 1.499 -34.293 1.00 88.88 235 GLU A N 1
ATOM 1873 C CA . GLU A 1 235 ? 37.358 1.211 -35.700 1.00 88.88 235 GLU A CA 1
ATOM 1874 C C . GLU A 1 235 ? 37.312 2.456 -36.599 1.00 88.88 235 GLU A C 1
ATOM 1876 O O . GLU A 1 235 ? 37.902 2.454 -37.678 1.00 88.88 235 GLU A O 1
ATOM 1881 N N . TRP A 1 236 ? 36.690 3.552 -36.150 1.00 85.25 236 TRP A N 1
ATOM 1882 C CA . TRP A 1 236 ? 36.672 4.831 -36.879 1.00 85.25 236 TRP A CA 1
ATOM 1883 C C . TRP A 1 236 ? 38.033 5.553 -36.906 1.00 85.25 236 TRP A C 1
ATOM 1885 O O . TRP A 1 236 ? 38.229 6.497 -37.675 1.00 85.25 236 TRP A O 1
ATOM 1895 N N . GLY A 1 237 ? 39.000 5.118 -36.094 1.00 80.94 237 GLY A N 1
ATOM 1896 C CA . GLY A 1 237 ? 40.334 5.711 -36.032 1.00 80.94 237 GLY A CA 1
ATOM 1897 C C . GLY A 1 237 ? 40.367 7.049 -35.283 1.00 80.94 237 GLY A C 1
ATOM 1898 O O . GLY A 1 237 ? 39.708 7.226 -34.265 1.00 80.94 237 GLY A O 1
ATOM 1899 N N . LYS A 1 238 ? 41.183 8.008 -35.750 1.00 75.75 238 LYS A N 1
ATOM 1900 C CA . LYS A 1 238 ? 41.470 9.260 -35.011 1.00 75.75 238 LYS A CA 1
ATOM 1901 C C . LYS A 1 238 ? 40.311 10.264 -34.958 1.00 75.75 238 LYS A C 1
ATOM 1903 O O . LYS A 1 238 ? 40.372 11.183 -34.145 1.00 75.75 238 LYS A O 1
ATOM 1908 N N . LYS A 1 239 ? 39.304 10.151 -35.830 1.00 79.50 239 LYS A N 1
ATOM 1909 C CA . LYS A 1 239 ? 38.185 11.100 -35.899 1.00 79.50 239 LYS A CA 1
ATOM 1910 C C . LYS A 1 239 ? 36.874 10.352 -36.104 1.00 79.50 239 LYS A C 1
ATOM 1912 O O . LYS A 1 239 ? 36.698 9.693 -37.124 1.00 79.50 239 LYS A O 1
ATOM 1917 N N . LEU A 1 240 ? 35.959 10.499 -35.150 1.00 83.56 240 LEU A N 1
ATOM 1918 C CA . LEU A 1 240 ? 34.596 10.002 -35.281 1.00 83.56 240 LEU A CA 1
ATOM 1919 C C . LEU A 1 240 ? 33.837 10.897 -36.281 1.00 83.56 240 LEU A C 1
ATOM 1921 O O . LEU A 1 240 ? 33.924 12.121 -36.167 1.00 83.56 240 LEU A O 1
ATOM 1925 N N . PRO A 1 241 ? 33.118 10.332 -37.266 1.00 82.62 241 PRO A N 1
ATOM 1926 C CA . PRO A 1 241 ? 32.331 11.121 -38.218 1.00 82.62 241 PRO A CA 1
ATOM 1927 C C . PRO A 1 241 ? 31.007 11.636 -37.627 1.00 82.62 241 PRO A C 1
ATOM 1929 O O . PRO A 1 241 ? 30.274 12.338 -38.313 1.00 82.62 241 PRO A O 1
ATOM 1932 N N . PHE A 1 242 ? 30.705 11.274 -36.380 1.00 87.00 242 PHE A N 1
ATOM 1933 C CA . PHE A 1 242 ? 29.468 11.583 -35.671 1.00 87.00 242 PHE A CA 1
ATOM 1934 C C . PHE A 1 242 ? 29.752 12.474 -34.461 1.00 87.00 242 PHE A C 1
ATOM 1936 O O . PHE A 1 242 ? 30.876 12.485 -33.949 1.00 87.00 242 PHE A O 1
ATOM 1943 N N . LYS A 1 243 ? 28.722 13.172 -33.977 1.00 87.12 243 LYS A N 1
ATOM 1944 C CA . LYS A 1 243 ? 28.799 14.067 -32.817 1.00 87.12 243 LYS A CA 1
ATOM 1945 C C . LYS A 1 243 ? 29.173 13.301 -31.553 1.00 87.12 243 LYS A C 1
ATOM 1947 O O . LYS A 1 243 ? 30.084 13.699 -30.829 1.00 87.12 243 LYS A O 1
ATOM 1952 N N . SER A 1 244 ? 28.469 12.201 -31.287 1.00 88.44 244 SER A N 1
ATOM 1953 C CA . SER A 1 244 ? 28.662 11.408 -30.074 1.00 88.44 244 SER A CA 1
ATOM 1954 C C . SER A 1 244 ? 28.393 9.918 -30.309 1.00 88.44 244 SER A C 1
ATOM 1956 O O . SER A 1 244 ? 27.626 9.519 -31.191 1.00 88.44 244 SER A O 1
ATOM 1958 N N . PHE A 1 245 ? 29.066 9.078 -29.521 1.00 91.00 245 PHE A N 1
ATOM 1959 C CA . PHE A 1 245 ? 28.733 7.663 -29.390 1.00 91.00 245 PHE A CA 1
ATOM 1960 C C . PHE A 1 245 ? 27.738 7.499 -28.243 1.00 91.00 245 PHE A C 1
ATOM 1962 O O . PHE A 1 245 ? 28.038 7.902 -27.120 1.00 91.00 245 PHE A O 1
ATOM 1969 N N . VAL A 1 246 ? 26.581 6.900 -28.531 1.00 90.88 246 VAL A N 1
ATOM 1970 C CA . VAL A 1 246 ? 25.502 6.726 -27.550 1.00 90.88 246 VAL A CA 1
ATOM 1971 C C . VAL A 1 246 ? 25.668 5.411 -26.796 1.00 90.88 246 VAL A C 1
ATOM 1973 O O . VAL A 1 246 ? 25.633 5.399 -25.570 1.00 90.88 246 VAL A O 1
ATOM 1976 N N . GLY A 1 247 ? 25.872 4.302 -27.512 1.00 92.19 247 GLY A N 1
ATOM 1977 C CA . GLY A 1 247 ? 26.006 2.993 -26.878 1.00 92.19 247 GLY A CA 1
ATOM 1978 C C . GLY A 1 247 ? 26.074 1.825 -27.858 1.00 92.19 247 GLY A C 1
ATOM 1979 O O . GLY A 1 247 ? 25.737 1.948 -29.039 1.00 92.19 247 GLY A O 1
ATOM 1980 N N . ALA A 1 248 ? 26.530 0.677 -27.359 1.00 93.88 248 ALA A N 1
ATOM 1981 C CA . ALA A 1 248 ? 26.491 -0.586 -28.085 1.00 93.88 248 ALA A CA 1
ATOM 1982 C C . ALA A 1 248 ? 25.148 -1.279 -27.828 1.00 93.88 248 ALA A C 1
ATOM 1984 O O . ALA A 1 248 ? 24.698 -1.382 -26.688 1.00 93.88 248 ALA A O 1
ATOM 1985 N N . VAL A 1 249 ? 24.506 -1.750 -28.892 1.00 94.50 249 VAL A N 1
ATOM 1986 C CA . VAL A 1 249 ? 23.179 -2.365 -28.858 1.00 94.50 249 VAL A CA 1
ATOM 1987 C C . VAL A 1 249 ? 23.192 -3.709 -29.575 1.00 94.50 249 VAL A C 1
ATOM 1989 O O . VAL A 1 249 ? 23.836 -3.873 -30.605 1.00 94.50 249 VAL A O 1
ATOM 1992 N N . GLN A 1 250 ? 22.459 -4.682 -29.052 1.00 94.69 250 GLN A N 1
ATOM 1993 C CA . GLN A 1 250 ? 22.321 -6.016 -29.627 1.00 94.69 250 GLN A CA 1
ATOM 1994 C C . GLN A 1 250 ? 20.855 -6.291 -29.963 1.00 94.69 250 GLN A C 1
ATOM 1996 O O . GLN A 1 250 ? 19.967 -6.030 -29.144 1.00 94.69 250 GLN A O 1
ATOM 2001 N N . LEU A 1 251 ? 20.606 -6.844 -31.153 1.00 94.06 251 LEU A N 1
ATOM 2002 C CA . LEU A 1 251 ? 19.270 -7.285 -31.553 1.00 94.06 251 LEU A CA 1
ATOM 2003 C C . LEU A 1 251 ? 18.956 -8.647 -30.923 1.00 94.06 251 LEU A C 1
ATOM 2005 O O . LEU A 1 251 ? 19.691 -9.616 -31.120 1.00 94.06 251 LEU A O 1
ATOM 2009 N N . LEU A 1 252 ? 17.853 -8.739 -30.186 1.00 93.38 252 LEU A N 1
ATOM 2010 C CA . LEU A 1 252 ? 17.380 -9.972 -29.560 1.00 93.38 252 LEU A CA 1
ATOM 2011 C C . LEU A 1 252 ? 16.389 -10.730 -30.458 1.00 93.38 252 LEU A C 1
ATOM 2013 O O . LEU A 1 252 ? 15.871 -10.203 -31.440 1.00 93.38 252 LEU A O 1
ATOM 2017 N N . ALA A 1 253 ? 16.100 -11.986 -30.102 1.00 92.56 253 ALA A N 1
ATOM 2018 C CA . ALA A 1 253 ? 15.202 -12.858 -30.868 1.00 92.56 253 ALA A CA 1
ATOM 2019 C C . ALA A 1 253 ? 13.743 -12.361 -30.920 1.00 92.56 253 ALA A C 1
ATOM 2021 O O . ALA A 1 253 ? 13.021 -12.642 -31.874 1.00 92.56 253 ALA A O 1
ATOM 2022 N N . ASP A 1 254 ? 13.314 -11.587 -29.923 1.00 91.44 254 ASP A N 1
ATOM 2023 C CA . 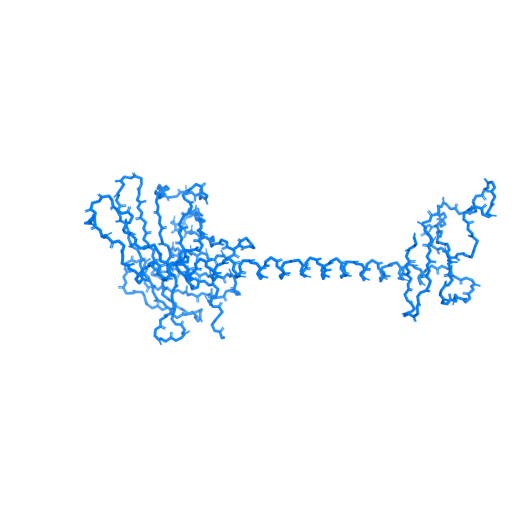ASP A 1 254 ? 11.996 -10.944 -29.880 1.00 91.44 254 ASP A CA 1
ATOM 2024 C C . ASP A 1 254 ? 11.952 -9.609 -30.647 1.00 91.44 254 ASP A C 1
ATOM 2026 O O . ASP A 1 254 ? 11.012 -8.836 -30.481 1.00 91.44 254 ASP A O 1
ATOM 2030 N N . HIS A 1 255 ? 12.961 -9.342 -31.485 1.00 89.12 255 HIS A N 1
ATOM 2031 C CA . HIS A 1 255 ? 13.129 -8.112 -32.263 1.00 89.12 255 HIS A CA 1
ATOM 2032 C C . HIS A 1 255 ? 13.247 -6.843 -31.403 1.00 89.12 255 HIS A C 1
ATOM 2034 O O . HIS A 1 255 ? 13.097 -5.730 -31.897 1.00 89.12 255 HIS A O 1
ATOM 2040 N N . THR A 1 256 ? 13.551 -6.978 -30.112 1.00 92.81 256 THR A N 1
ATOM 2041 C CA . THR A 1 256 ? 13.898 -5.829 -29.274 1.00 92.81 256 THR A CA 1
ATOM 2042 C C . THR A 1 256 ? 15.403 -5.609 -29.238 1.00 92.81 256 THR A C 1
ATOM 2044 O O . THR A 1 256 ? 16.200 -6.525 -29.452 1.00 92.81 256 THR A O 1
ATOM 2047 N N . TRP A 1 257 ? 15.796 -4.376 -28.948 1.00 93.25 257 TRP A N 1
ATOM 2048 C CA . TRP A 1 257 ? 17.186 -3.973 -28.816 1.00 93.25 257 TRP A CA 1
ATOM 2049 C C . TRP A 1 257 ? 17.570 -3.874 -27.348 1.00 93.25 257 TRP A C 1
ATOM 2051 O O . TRP A 1 257 ? 16.821 -3.329 -26.534 1.00 93.25 257 TRP A O 1
ATOM 2061 N N . LYS A 1 258 ? 18.748 -4.396 -27.011 1.00 93.25 258 LYS A N 1
ATOM 2062 C CA . LYS A 1 258 ? 19.315 -4.344 -25.663 1.00 93.25 258 LYS A CA 1
ATOM 2063 C C . LYS A 1 258 ? 20.677 -3.660 -25.694 1.00 93.25 258 LYS A C 1
ATOM 2065 O O . LYS A 1 258 ? 21.512 -3.998 -26.520 1.00 93.25 258 LYS A O 1
ATOM 2070 N N . GLU A 1 259 ? 20.890 -2.735 -24.769 1.00 92.12 259 GLU A N 1
ATOM 2071 C CA . GLU A 1 259 ? 22.191 -2.110 -24.516 1.00 92.12 259 GLU A CA 1
ATOM 2072 C C . GLU A 1 259 ? 23.156 -3.110 -23.853 1.00 92.12 259 GLU A C 1
ATOM 2074 O O . GLU A 1 259 ? 22.736 -3.885 -22.981 1.00 92.12 259 GLU A O 1
ATOM 2079 N N . LEU A 1 260 ? 24.416 -3.113 -24.298 1.00 87.44 260 LEU A N 1
ATOM 2080 C CA . LEU A 1 260 ? 25.487 -3.985 -23.798 1.00 87.44 260 LEU A CA 1
ATOM 2081 C C . LEU A 1 260 ? 26.310 -3.340 -22.684 1.00 87.44 260 LEU A C 1
ATOM 2083 O O . LEU A 1 260 ? 26.629 -2.138 -22.805 1.00 87.44 260 LEU A O 1
#

Radius of gyration: 30.39 Å; chains: 1; bounding box: 71×52×85 Å

Secondary structure (DSSP, 8-state):
--GGGGG-EEEEE-GGG-EESSSPPPSEEEEEEEE-SSTTEEEEEEEEE-TT--EEEEEEEEESSSS-EE-SSSS-SEEEEEE-SSSEEEEEEEETTEEEEEEEEEE-TTSPEEEEEEEEETTEEEEEEEEEEEE-S--SS-S-TTS---PPPHHHHHHHHHHHHHHHHHHHHHHHHHHHHHHHHHHHHHHHHHHHHHHHHHHSB--S---TT-EEEEEE-TTS-EEEESS-TTTTTTS-SSSEEEEEEEE-TTS-EEE-

pLDDT: mean 81.63, std 13.99, range [33.41, 96.06]